Protein AF-A0A4Y7KME3-F1 (afdb_monomer_lite)

InterPro domains:
  IPR001128 Cytochrome P450 [PF00067] (1-204)
  IPR036396 Cytochrome P450 superfamily [G3DSA:1.10.630.10] (1-210)
  IPR036396 Cytochrome P450 superfamily [SSF48264] (1-197)

pLDDT: mean 81.69, std 18.5, range [26.95, 97.25]

Radius of gyration: 20.89 Å; chains: 1; bounding box: 58×66×50 Å

Sequence (221 aa):
MAKEILQKHDQSFSSRTILEAITVFDHHKVSMVWLPVSPQWRNLRQFTNSHISTSQRLDSIKSQKLDDLFTYICQSASSSSVVDIGHVAFTTVLNLLSNSFFSIDLADYYSYSTFEIALKEVVLQAAKPNLSDYIPIISFMDVQGIKRNMRNYARIMDGTFGKIIEQKLELAREGKSTNSADLLDIILDACHENVIELHRRDINSLLKKDQPNGVDIHFQK

Foldseek 3Di:
DCCCDCPVVVLVNQADQDDLLCPQVPNLCQPLVNDGPDPQNVLVVVLCVVALDPPVVLVVLLVVLVVVLVVVVVVCVVVVHDADPVLSVLQSVQQSVCCLAQVDRQQDRVDGDLLNVLVVLSVVLVPDDFVCSVVVVCSVVSVVCSNVSSNVSVVVNLQVQLVSLVVVVVCVVVVVPDPDQRNNNVVVVCVVVVVRPPPVCNNCSSNDPPPPPDDDDDDDD

Secondary structure (DSSP, 8-state):
-HHIIIIISTTTT-PPP--GGGGGGGGGGT-TTTS-SSHHHHHHHHHHHHHS--HHHHHHHHHHHHHHHHHHHHHHHHTT----HHHHHHHHHHHHHHHHHHSS----SSS--HHHHHHHHHHHHHHS--HHHH-GGGGGG-TTSHHHHHHHHHHHHHHHHHHHHHHHHHHHHTT---S---HHHHHHHHHHTTSS---HHHHHHHH--------------

Structure (mmCIF, N/CA/C/O backbone):
data_AF-A0A4Y7KME3-F1
#
_entry.id   AF-A0A4Y7KME3-F1
#
loop_
_atom_site.group_PDB
_atom_site.id
_atom_site.type_symbol
_atom_site.label_atom_id
_atom_site.label_alt_id
_atom_site.label_comp_id
_atom_site.label_asym_id
_atom_site.label_entity_id
_atom_site.label_seq_id
_atom_site.pdbx_PDB_ins_code
_atom_site.Cartn_x
_atom_site.Cartn_y
_atom_site.Cartn_z
_atom_site.occupancy
_atom_site.B_iso_or_equiv
_atom_site.auth_seq_id
_atom_site.auth_comp_id
_atom_site.auth_asym_id
_atom_site.auth_atom_id
_atom_site.pdbx_PDB_model_num
ATOM 1 N N . MET A 1 1 ? -23.453 2.076 -22.019 1.00 89.25 1 MET A N 1
ATOM 2 C CA . MET A 1 1 ? -22.906 0.796 -21.514 1.00 89.25 1 MET A CA 1
ATOM 3 C C . MET A 1 1 ? -22.431 0.893 -20.064 1.00 89.25 1 MET A C 1
ATOM 5 O O . MET A 1 1 ? -22.964 0.160 -19.248 1.00 89.25 1 MET A O 1
ATOM 9 N N . ALA A 1 2 ? -21.543 1.828 -19.694 1.00 94.81 2 ALA A N 1
ATOM 10 C CA . ALA A 1 2 ? -21.074 1.963 -18.302 1.00 94.81 2 ALA A CA 1
ATOM 11 C C . ALA A 1 2 ? -22.203 2.124 -17.258 1.00 94.81 2 ALA A C 1
ATOM 13 O O . ALA A 1 2 ? -22.187 1.445 -16.240 1.00 94.81 2 ALA A O 1
ATOM 14 N N . LYS A 1 3 ? -23.223 2.953 -17.536 1.00 94.31 3 LYS A N 1
ATOM 15 C CA . LYS A 1 3 ? -24.399 3.117 -16.659 1.00 94.31 3 LYS A CA 1
ATOM 16 C C . LYS A 1 3 ? -25.177 1.813 -16.433 1.00 94.31 3 LYS A C 1
ATOM 18 O O . LYS A 1 3 ? -25.638 1.555 -15.328 1.00 94.31 3 LYS A O 1
ATOM 23 N N . GLU A 1 4 ? -25.318 0.993 -17.472 1.00 95.69 4 GLU A N 1
ATOM 24 C CA . GLU A 1 4 ? -26.022 -0.289 -17.359 1.00 95.69 4 GLU A CA 1
ATOM 25 C C . GLU A 1 4 ? -25.258 -1.241 -16.429 1.00 95.69 4 GLU A C 1
ATOM 27 O O . GLU A 1 4 ? -25.849 -1.821 -15.527 1.00 95.69 4 GLU A O 1
ATOM 32 N N . ILE A 1 5 ? -23.936 -1.331 -16.590 1.00 92.94 5 ILE A N 1
ATOM 33 C CA . ILE A 1 5 ? -23.084 -2.254 -15.827 1.00 92.94 5 ILE A CA 1
ATOM 34 C C . ILE A 1 5 ? -22.876 -1.784 -14.381 1.00 92.94 5 ILE A C 1
ATOM 36 O O . ILE A 1 5 ? -23.009 -2.580 -13.464 1.00 92.94 5 ILE A O 1
ATOM 40 N N . LEU A 1 6 ? -22.553 -0.505 -14.168 1.00 92.50 6 LEU A N 1
ATOM 41 C CA . LEU A 1 6 ? -22.097 0.009 -12.868 1.00 92.50 6 LEU A CA 1
ATOM 42 C C . LEU A 1 6 ? -23.202 0.626 -12.000 1.00 92.50 6 LEU A C 1
ATOM 44 O O . LEU A 1 6 ? -22.917 1.004 -10.870 1.00 92.50 6 LEU A O 1
ATOM 48 N N . GLN A 1 7 ? -24.426 0.788 -12.517 1.00 91.75 7 GLN A N 1
ATOM 49 C CA . GLN A 1 7 ? -25.553 1.322 -11.731 1.00 91.75 7 GLN A CA 1
ATOM 50 C C . GLN A 1 7 ? -26.783 0.419 -11.760 1.00 91.75 7 GLN A C 1
ATOM 52 O O . GLN A 1 7 ? -27.397 0.206 -10.725 1.00 91.75 7 GLN A O 1
ATOM 57 N N . LYS A 1 8 ? -27.183 -0.085 -12.933 1.00 93.75 8 LYS A N 1
ATOM 58 C CA . LYS A 1 8 ? -28.410 -0.896 -13.044 1.00 93.75 8 LYS A CA 1
ATOM 59 C C . LYS A 1 8 ? -28.190 -2.373 -12.722 1.00 93.75 8 LYS A C 1
ATOM 61 O O . LYS A 1 8 ? -29.088 -3.012 -12.186 1.00 93.75 8 LYS A O 1
ATOM 66 N N . HIS A 1 9 ? -27.017 -2.901 -13.060 1.00 91.44 9 HIS A N 1
ATOM 67 C CA . HIS A 1 9 ? -26.616 -4.288 -12.813 1.00 91.44 9 HIS A CA 1
ATOM 68 C C . HIS A 1 9 ? -25.355 -4.374 -11.941 1.00 91.44 9 HIS A C 1
ATOM 70 O O . HIS A 1 9 ? -24.612 -5.353 -12.003 1.00 91.44 9 HIS A O 1
ATOM 76 N N . ASP A 1 10 ? -25.113 -3.345 -11.132 1.00 89.62 10 ASP A N 1
ATOM 77 C CA . ASP A 1 10 ? -23.896 -3.162 -10.341 1.00 89.62 10 ASP A CA 1
ATOM 78 C C . ASP A 1 10 ? -23.573 -4.372 -9.459 1.00 89.62 10 ASP A C 1
ATOM 80 O O . ASP A 1 10 ? -22.433 -4.830 -9.433 1.00 89.62 10 ASP A O 1
ATOM 84 N N . GLN A 1 11 ? -24.578 -4.964 -8.814 1.00 87.44 11 GLN A N 1
ATOM 85 C CA . GLN A 1 11 ? -24.402 -6.132 -7.960 1.00 87.44 11 GLN A CA 1
ATOM 86 C C . GLN A 1 11 ? -23.835 -7.333 -8.732 1.00 87.44 11 GLN A C 1
ATOM 88 O O . GLN A 1 11 ? -22.915 -7.987 -8.239 1.00 87.44 11 GLN A O 1
ATOM 93 N N . SER A 1 12 ? -24.321 -7.592 -9.950 1.00 88.69 12 SER A N 1
ATOM 94 C CA . SER A 1 12 ? -23.864 -8.702 -10.799 1.00 88.69 12 SER A CA 1
ATOM 95 C C . SER A 1 12 ? -22.443 -8.507 -11.334 1.00 88.69 12 SER A C 1
ATOM 97 O O . SER A 1 12 ? -21.753 -9.492 -11.578 1.00 88.69 12 SER A O 1
ATOM 99 N N . PHE A 1 13 ? -21.994 -7.259 -11.490 1.00 87.50 13 PHE A N 1
ATOM 100 C CA . PHE A 1 13 ? -20.665 -6.912 -12.018 1.00 87.50 13 PHE A CA 1
ATOM 101 C C . PHE A 1 13 ? -19.715 -6.351 -10.951 1.00 87.50 13 PHE A C 1
ATOM 103 O O . PHE A 1 13 ? -18.677 -5.776 -11.273 1.00 87.50 13 PHE A O 1
ATOM 110 N N . SER A 1 14 ? -20.060 -6.513 -9.674 1.00 86.06 14 SER A N 1
ATOM 111 C CA . SER A 1 14 ? -19.286 -5.970 -8.555 1.00 86.06 14 SER 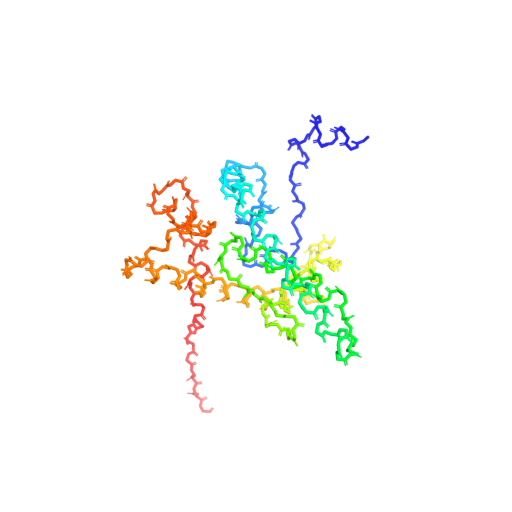A CA 1
ATOM 112 C C . SER A 1 14 ? -18.049 -6.801 -8.198 1.00 86.06 14 SER A C 1
ATOM 114 O O . SER A 1 14 ? -17.144 -6.303 -7.525 1.00 86.06 14 SER A O 1
ATOM 116 N N . SER A 1 15 ? -17.992 -8.062 -8.638 1.00 83.94 15 SER A N 1
ATOM 117 C CA . SER A 1 15 ? -16.849 -8.950 -8.423 1.00 83.94 15 SER A CA 1
ATOM 118 C C . SER A 1 15 ? -15.651 -8.545 -9.278 1.00 83.94 15 SER A C 1
ATOM 120 O O . SER A 1 15 ? -15.803 -8.166 -10.439 1.00 83.94 15 SER A O 1
ATOM 122 N N . ARG A 1 16 ? -14.446 -8.702 -8.729 1.00 85.00 16 ARG A N 1
ATOM 123 C CA . ARG A 1 16 ? -13.193 -8.438 -9.441 1.00 85.00 16 ARG A CA 1
ATOM 124 C C . ARG A 1 16 ? -12.568 -9.727 -9.951 1.00 85.00 16 ARG A C 1
ATOM 126 O O . ARG A 1 16 ? -12.606 -10.746 -9.267 1.00 85.00 16 ARG A O 1
ATOM 133 N N . THR A 1 17 ? -11.933 -9.652 -11.116 1.00 88.25 17 THR A N 1
ATOM 134 C CA . THR A 1 17 ? -11.044 -10.714 -11.591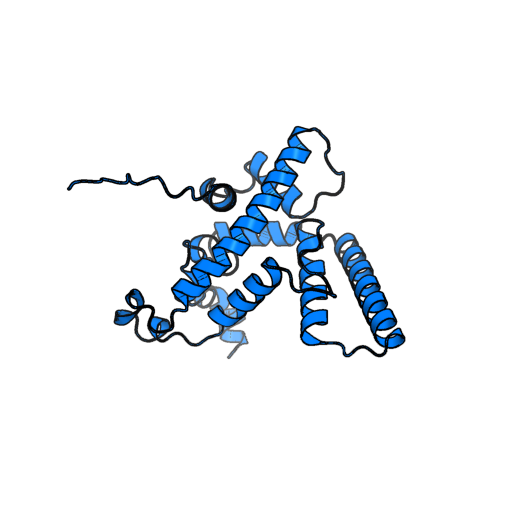 1.00 88.25 17 THR A CA 1
ATOM 135 C C . THR A 1 17 ? -9.811 -10.769 -10.699 1.00 88.25 17 THR A C 1
ATOM 137 O O . THR A 1 17 ? -9.148 -9.753 -10.491 1.00 88.25 17 THR A O 1
ATOM 140 N N . ILE A 1 18 ? -9.519 -11.953 -10.165 1.00 88.62 18 ILE A N 1
ATOM 141 C CA . ILE A 1 18 ? -8.391 -12.167 -9.264 1.00 88.62 18 ILE A CA 1
ATOM 142 C C . ILE A 1 18 ? -7.176 -12.551 -10.102 1.00 88.62 18 ILE A C 1
ATOM 144 O O . ILE A 1 18 ? -7.178 -13.603 -10.732 1.00 88.62 18 ILE A O 1
ATOM 148 N N . LEU A 1 19 ? -6.163 -11.686 -10.118 1.00 90.50 19 LEU A N 1
ATOM 149 C CA . LEU A 1 19 ? -4.906 -11.942 -10.822 1.00 90.50 19 LEU A CA 1
ATOM 150 C C . LEU A 1 19 ? -4.032 -12.912 -10.022 1.00 90.50 19 LEU A C 1
ATOM 152 O O . LEU A 1 19 ? -3.979 -12.854 -8.793 1.00 90.50 19 LEU A O 1
ATOM 156 N N . GLU A 1 20 ? -3.252 -13.746 -10.694 1.00 90.88 20 GLU A N 1
ATOM 157 C CA . GLU A 1 20 ? -2.366 -14.711 -10.042 1.00 90.88 20 GLU A CA 1
ATOM 158 C C . GLU A 1 20 ? -1.347 -14.012 -9.131 1.00 90.88 20 GLU A C 1
ATOM 160 O O . GLU A 1 20 ? -1.019 -14.509 -8.051 1.00 90.88 20 GLU A O 1
ATOM 165 N N . ALA A 1 21 ? -0.910 -12.806 -9.512 1.00 89.88 21 ALA A N 1
ATOM 166 C CA . ALA A 1 21 ? -0.014 -11.976 -8.714 1.00 89.88 21 ALA A CA 1
ATOM 167 C C . ALA A 1 21 ? -0.585 -11.681 -7.314 1.00 89.88 21 ALA A C 1
ATOM 169 O O . ALA A 1 21 ? 0.132 -11.778 -6.323 1.00 89.88 21 ALA A O 1
ATOM 170 N N . ILE A 1 22 ? -1.884 -11.395 -7.197 1.00 87.56 22 ILE A N 1
ATOM 171 C CA . ILE A 1 22 ? -2.519 -11.005 -5.925 1.00 87.56 22 ILE A CA 1
ATOM 172 C C . ILE A 1 22 ? -2.951 -12.203 -5.063 1.00 87.56 22 ILE A C 1
ATOM 174 O O . ILE A 1 22 ? -3.498 -12.027 -3.973 1.00 87.56 22 ILE A O 1
ATOM 178 N N . THR A 1 23 ? -2.722 -13.435 -5.531 1.00 89.88 23 THR A N 1
ATOM 179 C CA . THR A 1 23 ? -3.008 -14.653 -4.751 1.00 89.88 23 THR A CA 1
ATOM 180 C C . THR A 1 23 ? -1.946 -14.942 -3.692 1.00 89.88 23 THR A C 1
ATOM 182 O O . THR A 1 23 ? -2.161 -15.769 -2.806 1.00 89.88 23 THR A O 1
ATOM 185 N N . VAL A 1 24 ? -0.797 -14.263 -3.769 1.00 88.94 24 VAL A N 1
ATOM 186 C CA . VAL A 1 24 ? 0.291 -14.355 -2.793 1.00 88.94 24 VAL A CA 1
ATOM 187 C C . VAL A 1 24 ? -0.241 -14.108 -1.379 1.00 88.94 24 VAL A C 1
ATOM 189 O O . VAL A 1 24 ? -0.995 -13.167 -1.152 1.00 88.94 24 VAL A O 1
ATOM 192 N N . PHE A 1 25 ? 0.140 -14.988 -0.448 1.00 85.88 25 PHE A N 1
ATOM 193 C CA . PHE A 1 25 ? -0.307 -14.977 0.953 1.00 85.88 25 PHE A CA 1
ATOM 194 C C . PHE A 1 25 ? -1.828 -14.925 1.133 1.00 85.88 25 PHE A C 1
ATOM 196 O O . PHE A 1 25 ? -2.316 -14.397 2.125 1.00 85.88 25 PHE A O 1
ATOM 203 N N . ASP A 1 26 ? -2.584 -15.460 0.168 1.00 86.56 26 ASP A N 1
ATOM 204 C CA . ASP A 1 26 ? -4.045 -15.403 0.172 1.00 86.56 26 ASP A CA 1
ATOM 205 C C . ASP A 1 26 ? -4.601 -13.966 0.257 1.00 86.56 26 ASP A C 1
ATOM 207 O O . ASP A 1 26 ? -5.740 -13.763 0.673 1.00 86.56 26 ASP A O 1
ATOM 211 N N . HIS A 1 27 ? -3.842 -12.958 -0.199 1.00 83.00 27 HIS A N 1
ATOM 212 C CA . HIS A 1 27 ? -4.203 -11.543 -0.047 1.00 83.00 27 HIS A CA 1
ATOM 213 C C . HIS A 1 27 ? -5.590 -11.211 -0.626 1.00 83.00 27 HIS A C 1
ATOM 215 O O . HIS A 1 27 ? -6.364 -10.468 -0.023 1.00 83.00 27 HIS A O 1
ATOM 221 N N . HIS A 1 28 ? -5.962 -11.825 -1.752 1.00 85.31 28 HIS A N 1
ATOM 222 C CA . HIS A 1 28 ? -7.300 -11.706 -2.346 1.00 85.31 28 HIS A CA 1
ATOM 223 C C . HIS A 1 28 ? -8.469 -12.107 -1.422 1.00 85.31 28 HIS A C 1
ATOM 225 O O . HIS A 1 28 ? -9.587 -11.640 -1.631 1.00 85.31 28 HIS A O 1
ATOM 231 N N . LYS A 1 29 ? -8.236 -12.951 -0.409 1.00 84.94 29 LYS A N 1
ATOM 232 C CA . LYS A 1 29 ? -9.265 -13.427 0.534 1.00 84.94 29 LYS A CA 1
ATOM 233 C C . LYS A 1 29 ? -9.497 -12.487 1.713 1.00 84.94 29 LYS A C 1
ATOM 235 O O . LYS A 1 29 ? -10.456 -12.691 2.447 1.00 84.94 29 LYS A O 1
ATOM 240 N N . VAL A 1 30 ? -8.625 -11.501 1.916 1.00 79.56 30 VAL A N 1
ATOM 241 C CA . VAL A 1 30 ? -8.651 -10.612 3.095 1.00 79.56 30 VAL A CA 1
ATOM 242 C C . VAL A 1 30 ? -8.631 -9.131 2.719 1.00 79.56 30 VAL A C 1
ATOM 244 O O . VAL A 1 30 ? -9.107 -8.282 3.466 1.00 79.56 30 VAL A O 1
ATOM 247 N N . SER A 1 31 ? -8.119 -8.798 1.534 1.00 81.88 31 SER A N 1
ATOM 248 C CA . SER A 1 31 ? -7.982 -7.423 1.066 1.00 81.88 31 SER A CA 1
ATOM 249 C C . SER A 1 31 ? -9.328 -6.803 0.707 1.00 81.88 31 SER A C 1
ATOM 251 O O . SER A 1 31 ? -10.022 -7.288 -0.186 1.00 81.88 31 SER A O 1
ATOM 253 N N . MET A 1 32 ? -9.658 -5.655 1.308 1.00 81.56 32 MET A N 1
ATOM 254 C CA . MET A 1 32 ? -10.849 -4.865 0.952 1.00 81.56 32 MET A CA 1
ATOM 255 C C . MET A 1 32 ? -10.892 -4.496 -0.543 1.00 81.56 32 MET A C 1
ATOM 257 O O . MET A 1 32 ? -11.969 -4.292 -1.108 1.00 81.56 32 MET A O 1
ATOM 261 N N . VAL A 1 33 ? -9.728 -4.426 -1.200 1.00 83.38 33 VAL A N 1
ATOM 262 C CA . VAL A 1 33 ? -9.635 -4.149 -2.637 1.00 83.38 33 VAL A CA 1
ATOM 263 C C . VAL A 1 33 ? -10.149 -5.324 -3.464 1.00 83.38 33 VAL A C 1
ATOM 265 O O . VAL A 1 33 ? -10.767 -5.078 -4.491 1.00 83.38 33 VAL A O 1
ATOM 268 N N . TRP A 1 34 ? -9.932 -6.569 -3.035 1.00 83.50 34 TRP A N 1
ATOM 269 C CA . TRP A 1 34 ? -10.146 -7.775 -3.850 1.00 83.50 34 TRP A CA 1
ATOM 270 C C . TRP A 1 34 ? -11.274 -8.684 -3.368 1.00 83.50 34 TRP A C 1
ATOM 272 O O . TRP A 1 34 ? -11.757 -9.508 -4.145 1.00 83.50 34 TRP A O 1
ATOM 282 N N . LEU A 1 35 ? -11.718 -8.512 -2.123 1.00 84.19 35 LEU A N 1
ATOM 283 C CA . LEU A 1 35 ? -12.868 -9.213 -1.574 1.00 84.19 35 LEU A CA 1
ATOM 284 C C . LEU A 1 35 ? -14.108 -9.006 -2.466 1.00 84.19 35 LEU A C 1
ATOM 286 O O . LEU A 1 35 ? -14.380 -7.876 -2.891 1.00 84.19 35 LEU A O 1
ATOM 290 N N . PRO A 1 36 ? -14.895 -10.066 -2.733 1.00 86.38 36 PRO A N 1
ATOM 291 C CA . PRO A 1 36 ? -16.189 -9.910 -3.381 1.00 86.38 36 PRO A CA 1
ATOM 292 C C . PRO A 1 36 ? -17.134 -9.117 -2.473 1.00 86.38 36 PRO A C 1
ATOM 294 O O . PRO A 1 36 ? -16.948 -9.067 -1.254 1.00 86.38 36 PRO A O 1
ATOM 297 N N . VAL A 1 37 ? -18.190 -8.538 -3.051 1.00 86.69 37 VAL A N 1
ATOM 298 C CA . VAL A 1 37 ? -19.221 -7.855 -2.263 1.00 86.69 37 VAL A CA 1
ATOM 299 C C . VAL A 1 37 ? -19.893 -8.859 -1.328 1.00 86.69 37 VAL A C 1
ATOM 301 O O . VAL A 1 37 ? -20.727 -9.668 -1.726 1.00 86.69 37 VAL A O 1
ATOM 304 N N . SER A 1 38 ? -19.507 -8.784 -0.062 1.00 85.62 38 SER A N 1
ATOM 305 C CA . SER A 1 38 ? -19.926 -9.653 1.031 1.00 85.62 38 SER A CA 1
ATOM 306 C C . SER A 1 38 ? -20.229 -8.804 2.272 1.00 85.62 38 SER A C 1
ATOM 308 O O . SER A 1 38 ? -19.871 -7.621 2.304 1.00 85.62 38 SER A O 1
ATOM 310 N N . PRO A 1 39 ? -20.872 -9.363 3.314 1.00 85.69 39 PRO A N 1
ATOM 311 C CA . PRO A 1 39 ? -21.031 -8.663 4.588 1.00 85.69 39 PRO A CA 1
ATOM 312 C C . PRO A 1 39 ? -19.695 -8.159 5.153 1.00 85.69 39 PRO A C 1
ATOM 314 O O . PRO A 1 39 ? -19.602 -7.000 5.541 1.00 85.69 39 PRO A O 1
ATOM 317 N N . GLN A 1 40 ? -18.636 -8.975 5.085 1.00 82.31 40 GLN A N 1
ATOM 318 C CA . GLN A 1 40 ? -17.286 -8.588 5.509 1.00 82.31 40 GLN A CA 1
ATOM 319 C C . GLN A 1 40 ? -16.768 -7.374 4.729 1.00 82.31 40 GLN A C 1
ATOM 321 O O . GLN A 1 40 ? -16.317 -6.400 5.326 1.00 82.31 40 GLN A O 1
ATOM 326 N N . TRP A 1 41 ? -16.874 -7.391 3.397 1.00 85.06 41 TRP A N 1
ATOM 327 C CA . TRP A 1 41 ? -16.447 -6.263 2.567 1.00 85.06 41 TRP A CA 1
ATOM 328 C C . TRP A 1 41 ? -17.242 -4.985 2.866 1.00 85.06 41 TRP A C 1
ATOM 330 O O . TRP A 1 41 ? -16.664 -3.902 2.938 1.00 85.06 41 TRP A O 1
ATOM 340 N N . ARG A 1 42 ? -18.563 -5.100 3.067 1.00 86.06 42 ARG A N 1
ATOM 341 C CA . ARG A 1 42 ? -19.427 -3.959 3.413 1.00 86.06 42 ARG A CA 1
ATOM 342 C C . ARG A 1 42 ? -19.052 -3.368 4.767 1.00 86.06 42 ARG A C 1
ATOM 344 O O . ARG A 1 42 ? -18.939 -2.151 4.853 1.00 86.06 42 ARG A O 1
ATOM 351 N N . ASN A 1 43 ? -18.804 -4.211 5.769 1.00 83.31 43 ASN A N 1
ATOM 352 C CA . ASN A 1 43 ? -18.385 -3.779 7.101 1.00 83.31 43 ASN A CA 1
ATOM 353 C C . ASN A 1 43 ? -17.036 -3.054 7.048 1.00 83.31 43 ASN A C 1
ATOM 355 O O . ASN A 1 43 ? -16.934 -1.936 7.543 1.00 83.31 43 ASN A O 1
ATOM 359 N N . LEU A 1 44 ? -16.036 -3.637 6.373 1.00 79.81 44 LEU A N 1
ATOM 360 C CA . LEU A 1 44 ? -14.729 -2.999 6.177 1.00 79.81 44 LEU A CA 1
ATOM 361 C C . LEU A 1 44 ? -14.872 -1.645 5.476 1.00 79.81 44 LEU A C 1
ATOM 363 O O . LEU A 1 44 ? -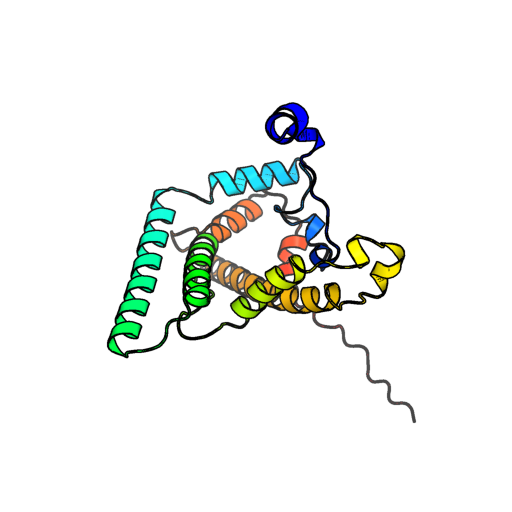14.349 -0.645 5.955 1.00 79.81 44 LEU A O 1
ATOM 367 N N . ARG A 1 45 ? -15.640 -1.581 4.381 1.00 83.38 45 ARG A N 1
ATOM 368 C CA . ARG A 1 45 ? -15.843 -0.338 3.628 1.00 83.38 45 ARG A CA 1
ATOM 369 C C . ARG A 1 45 ? -16.592 0.721 4.431 1.00 83.38 45 ARG A C 1
ATOM 371 O O . ARG A 1 45 ? -16.240 1.893 4.346 1.00 83.38 45 ARG A O 1
ATOM 378 N N . GLN A 1 46 ? -17.625 0.334 5.176 1.00 84.56 46 GLN A N 1
ATOM 379 C CA . GLN A 1 46 ? -18.380 1.248 6.029 1.00 84.56 46 GLN A CA 1
ATOM 380 C C . GLN A 1 46 ? -17.490 1.814 7.135 1.00 84.56 46 GLN A C 1
ATOM 382 O O . GLN A 1 46 ? -17.454 3.030 7.298 1.00 84.56 46 GLN A O 1
ATOM 387 N N . PHE A 1 47 ? -16.738 0.951 7.820 1.00 80.94 47 PHE A N 1
ATOM 388 C CA . PHE A 1 47 ? -15.804 1.342 8.871 1.00 80.94 47 PHE A CA 1
ATOM 389 C C . PHE A 1 47 ? -14.701 2.259 8.335 1.00 80.94 47 PHE A C 1
ATOM 391 O O . PHE A 1 47 ? -14.463 3.342 8.863 1.00 80.94 47 PHE A O 1
ATOM 398 N N . THR A 1 48 ? -14.046 1.880 7.233 1.00 78.06 48 THR A N 1
ATOM 399 C CA . THR A 1 48 ? -13.040 2.748 6.619 1.00 78.06 48 THR A CA 1
ATOM 400 C C . THR A 1 48 ? -13.662 4.084 6.223 1.00 78.06 48 THR A C 1
ATOM 402 O O . THR A 1 48 ? -13.102 5.112 6.563 1.00 78.06 48 THR A O 1
ATOM 405 N N . ASN A 1 49 ? -14.840 4.121 5.599 1.00 81.69 49 ASN A N 1
ATOM 406 C CA . ASN A 1 49 ? -15.476 5.386 5.215 1.00 81.69 49 ASN A CA 1
ATOM 407 C C . ASN A 1 49 ? -15.857 6.282 6.405 1.00 81.69 49 ASN A C 1
ATOM 409 O O . ASN A 1 49 ? -15.826 7.501 6.256 1.00 81.69 49 ASN A O 1
ATOM 413 N N . SER A 1 50 ? -16.222 5.716 7.559 1.00 80.56 50 SER A N 1
ATOM 414 C CA . SER A 1 50 ? -16.557 6.508 8.749 1.00 80.56 50 SER A CA 1
ATOM 415 C C . SER A 1 50 ? -15.330 7.064 9.471 1.00 80.56 50 SER A C 1
ATOM 417 O O . SER A 1 50 ? -15.461 8.053 10.189 1.00 80.56 50 SER A O 1
ATOM 419 N N . HIS A 1 51 ? -14.149 6.464 9.275 1.00 74.94 51 HIS A N 1
ATOM 420 C CA . HIS A 1 51 ? -12.941 6.790 10.045 1.00 74.94 51 HIS A CA 1
ATOM 421 C C . HIS A 1 51 ? -11.760 7.311 9.215 1.00 74.94 51 HIS A C 1
ATOM 423 O O . HIS A 1 51 ? -10.908 8.008 9.757 1.00 74.94 51 HIS A O 1
ATOM 429 N N . ILE A 1 52 ? -11.707 7.054 7.903 1.00 70.56 52 ILE A N 1
ATOM 430 C CA . ILE A 1 52 ? -10.632 7.527 7.009 1.00 70.56 52 ILE A CA 1
ATOM 431 C C . ILE A 1 52 ? -10.646 9.052 6.842 1.00 70.56 52 ILE A C 1
ATOM 433 O O . ILE A 1 52 ? -9.739 9.622 6.240 1.00 70.56 52 ILE A O 1
ATOM 437 N N . SER A 1 53 ? -11.681 9.740 7.332 1.00 57.34 53 SER A N 1
ATOM 438 C CA . SER A 1 53 ? -11.853 11.175 7.130 1.00 57.34 53 SER A CA 1
ATOM 439 C C . SER A 1 53 ? -12.766 11.806 8.179 1.00 57.34 53 SER A C 1
ATOM 441 O O . SER A 1 53 ? -13.976 11.898 7.989 1.00 57.34 53 SER A O 1
ATOM 443 N N . THR A 1 54 ? -12.189 12.396 9.221 1.00 63.84 54 THR A N 1
ATOM 444 C CA . THR A 1 54 ? -12.663 13.736 9.580 1.00 63.84 54 THR A CA 1
ATOM 445 C C . THR A 1 54 ? -11.954 14.699 8.631 1.00 63.84 54 THR A C 1
ATOM 447 O O . THR A 1 54 ? -10.723 14.729 8.581 1.00 63.84 54 THR A O 1
ATOM 450 N N . SER A 1 55 ? -12.718 15.431 7.814 1.00 67.12 55 SER A N 1
ATOM 451 C CA . SER A 1 55 ? -12.186 16.322 6.764 1.00 67.12 55 SER A CA 1
ATOM 452 C C . SER A 1 55 ? -11.058 17.221 7.279 1.00 67.12 55 SER A C 1
ATOM 454 O O . SER A 1 55 ? -10.013 17.333 6.649 1.00 67.12 55 SER A O 1
ATOM 456 N N . GLN A 1 56 ? -11.217 17.738 8.498 1.00 75.75 56 GLN A N 1
ATOM 457 C CA . GLN A 1 56 ? -10.251 18.610 9.157 1.00 75.75 56 GLN A CA 1
ATOM 458 C C . GLN A 1 56 ? -8.854 17.990 9.328 1.00 75.75 56 GLN A C 1
ATOM 460 O O . GLN A 1 56 ? -7.854 18.680 9.133 1.00 75.75 56 GLN A O 1
ATOM 465 N N . ARG A 1 57 ? -8.748 16.702 9.684 1.00 79.19 57 ARG A N 1
ATOM 466 C CA . ARG A 1 57 ? -7.437 16.061 9.871 1.00 79.19 57 ARG A CA 1
ATOM 467 C C . ARG A 1 57 ? -6.745 15.827 8.537 1.00 79.19 57 ARG A C 1
ATOM 469 O O . ARG A 1 57 ? -5.558 16.112 8.414 1.00 79.19 57 ARG A O 1
ATOM 476 N N . LEU A 1 58 ? -7.483 15.332 7.545 1.00 84.44 58 LEU A N 1
ATOM 477 C CA . LEU A 1 58 ? -6.929 15.138 6.208 1.00 84.44 58 LEU A CA 1
ATOM 478 C C . LEU A 1 58 ? -6.465 16.457 5.594 1.00 84.44 58 LEU A C 1
ATOM 480 O O . LEU A 1 58 ? -5.396 16.485 4.994 1.00 84.44 58 LEU A O 1
ATOM 484 N N . ASP A 1 59 ? -7.211 17.545 5.785 1.00 87.56 59 ASP A N 1
ATOM 485 C CA . ASP A 1 59 ? -6.810 18.869 5.305 1.00 87.56 59 ASP A CA 1
ATOM 486 C C . ASP A 1 59 ? -5.525 19.353 5.990 1.00 87.56 59 ASP A C 1
ATOM 488 O O . ASP A 1 59 ? -4.642 19.905 5.327 1.00 87.56 59 ASP A O 1
ATOM 492 N N . SER A 1 60 ? -5.369 19.079 7.289 1.00 88.88 60 SER A N 1
ATOM 493 C CA . SER A 1 60 ? -4.141 19.386 8.031 1.00 88.88 60 SER A CA 1
ATOM 494 C C . SER A 1 60 ? -2.942 18.588 7.514 1.00 88.88 60 SER A C 1
ATOM 496 O O . SER A 1 60 ? -1.905 19.178 7.219 1.00 88.88 60 SER A O 1
ATOM 498 N N . ILE A 1 61 ? -3.076 17.265 7.362 1.00 90.38 61 ILE A N 1
ATOM 499 C CA . ILE A 1 61 ? -1.996 16.407 6.843 1.00 90.38 61 ILE A CA 1
ATOM 500 C C . ILE A 1 61 ? -1.663 16.812 5.406 1.00 90.38 61 ILE A C 1
ATOM 502 O O . ILE A 1 61 ? -0.496 16.948 5.056 1.00 90.38 61 ILE A O 1
ATOM 506 N N . LYS A 1 62 ? -2.673 17.065 4.570 1.00 92.06 62 LYS A N 1
ATOM 507 C CA . LYS A 1 62 ? -2.477 17.527 3.195 1.00 92.06 62 LYS A CA 1
ATOM 508 C C . LYS A 1 62 ? -1.689 18.832 3.150 1.00 92.06 62 LYS A C 1
ATOM 510 O O . LYS A 1 62 ? -0.756 18.928 2.362 1.00 92.06 62 LYS A O 1
ATOM 515 N N . SER A 1 63 ? -2.052 19.808 3.979 1.00 94.38 63 SER A N 1
ATOM 516 C CA . SER A 1 63 ? -1.342 21.091 4.053 1.00 94.38 63 SER A CA 1
ATOM 517 C C . SER A 1 63 ? 0.117 20.874 4.448 1.00 94.38 63 SER A C 1
ATOM 519 O O . SER A 1 63 ? 1.010 21.306 3.729 1.00 94.38 63 SER A O 1
ATOM 521 N N . GLN A 1 64 ? 0.359 20.071 5.488 1.00 94.75 64 GLN A N 1
ATOM 522 C CA . GLN A 1 64 ? 1.710 19.715 5.919 1.00 94.75 64 GLN A CA 1
ATOM 523 C C . GLN A 1 64 ? 2.526 19.043 4.802 1.00 94.75 64 GLN A C 1
ATOM 525 O O . GLN A 1 64 ? 3.659 19.435 4.547 1.00 94.75 64 GLN A O 1
ATOM 530 N N . LYS A 1 65 ? 1.963 18.056 4.091 1.00 96.06 65 LYS A N 1
ATOM 531 C CA . LYS A 1 65 ? 2.691 17.358 3.016 1.00 96.06 65 LYS A CA 1
ATOM 532 C C . LYS A 1 65 ? 2.947 18.233 1.794 1.00 96.06 65 LYS A C 1
ATOM 534 O O . LYS A 1 65 ? 3.939 18.015 1.099 1.00 96.06 65 LYS A O 1
ATOM 539 N N . LEU A 1 66 ? 2.096 19.227 1.542 1.00 96.00 66 LEU A N 1
ATOM 540 C CA . LEU A 1 66 ? 2.351 20.246 0.524 1.00 96.00 66 LEU A CA 1
ATOM 541 C C . LEU A 1 66 ? 3.472 21.204 0.945 1.00 96.00 66 LEU A C 1
ATOM 543 O O . LEU A 1 66 ? 4.291 21.555 0.097 1.00 96.00 66 LEU A O 1
ATOM 547 N N . ASP A 1 67 ? 3.555 21.568 2.223 1.00 97.12 67 ASP A N 1
ATOM 548 C CA . ASP A 1 67 ? 4.654 22.384 2.751 1.00 97.12 67 ASP A CA 1
ATOM 549 C C . ASP A 1 67 ? 5.994 21.630 2.697 1.00 97.12 67 ASP A C 1
ATOM 551 O O . ASP A 1 67 ? 7.007 22.198 2.273 1.00 97.12 67 ASP A O 1
ATOM 555 N N . ASP A 1 68 ? 6.001 20.335 3.035 1.00 96.56 68 ASP A N 1
ATOM 556 C CA . ASP A 1 68 ? 7.178 19.460 2.915 1.00 96.56 68 ASP A CA 1
ATOM 557 C C . ASP A 1 68 ? 7.657 19.387 1.451 1.00 96.56 68 ASP A C 1
ATOM 559 O O . ASP A 1 68 ? 8.841 19.568 1.152 1.00 96.56 68 ASP A O 1
ATOM 563 N N . LEU A 1 69 ? 6.717 19.183 0.519 1.00 97.25 69 LEU A N 1
ATOM 564 C CA . LEU A 1 69 ? 6.977 19.178 -0.922 1.00 97.25 69 LEU A CA 1
ATOM 565 C C . LEU A 1 69 ? 7.546 20.520 -1.402 1.00 97.25 69 LEU A C 1
ATOM 567 O O . LEU A 1 69 ? 8.540 20.554 -2.130 1.00 97.25 69 LEU A O 1
ATOM 571 N N . PHE A 1 70 ? 6.926 21.632 -1.005 1.00 96.81 70 PHE A N 1
ATOM 572 C CA . PHE A 1 70 ? 7.370 22.968 -1.393 1.00 96.81 70 PHE A CA 1
ATOM 573 C C . PHE A 1 70 ? 8.781 23.253 -0.876 1.00 96.81 70 PHE A C 1
ATOM 575 O O . PHE A 1 70 ? 9.631 23.747 -1.619 1.00 96.81 70 PHE A O 1
ATOM 582 N N . THR A 1 71 ? 9.058 22.868 0.369 1.00 97.06 71 THR A N 1
ATOM 583 C CA . THR A 1 71 ? 10.381 22.991 0.987 1.00 97.06 71 THR A CA 1
ATOM 584 C C . THR A 1 71 ? 11.433 22.223 0.192 1.00 97.06 71 THR A C 1
ATOM 586 O O . THR A 1 71 ? 12.467 22.795 -0.164 1.00 97.06 71 THR A O 1
ATOM 589 N N . TYR A 1 72 ? 11.154 20.965 -0.160 1.00 96.56 72 TYR A N 1
ATOM 590 C CA . TYR A 1 72 ? 12.048 20.151 -0.985 1.00 96.56 72 TYR A CA 1
ATOM 591 C C . TYR A 1 72 ? 12.321 20.784 -2.360 1.00 96.56 72 TYR A C 1
ATOM 593 O O . TYR A 1 72 ? 13.473 20.854 -2.803 1.00 96.56 72 TYR A O 1
ATOM 601 N N . ILE A 1 73 ? 11.283 21.296 -3.031 1.00 96.19 73 ILE A N 1
ATOM 602 C CA . ILE A 1 73 ? 11.420 21.947 -4.343 1.00 96.19 73 ILE A CA 1
ATOM 603 C C . ILE A 1 73 ? 12.276 23.214 -4.233 1.00 96.19 73 ILE A C 1
ATOM 605 O O . ILE A 1 73 ? 13.191 23.397 -5.035 1.00 96.19 73 ILE A O 1
ATOM 609 N N . CYS A 1 74 ? 12.037 24.067 -3.235 1.00 96.69 74 CYS A N 1
ATOM 610 C CA . CYS 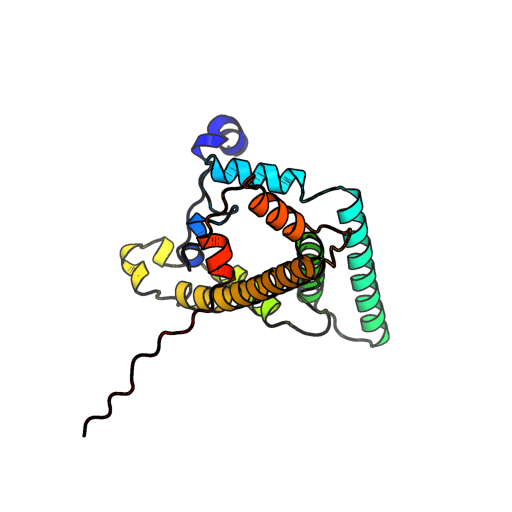A 1 74 ? 12.823 25.284 -3.010 1.00 96.69 74 CYS A CA 1
ATOM 611 C C . CYS A 1 74 ? 14.305 24.983 -2.739 1.00 96.69 74 CYS A C 1
ATOM 613 O O . CYS A 1 74 ? 15.186 25.674 -3.260 1.00 96.69 74 CYS A O 1
ATOM 615 N N . GLN A 1 75 ? 14.598 23.937 -1.965 1.00 96.12 75 GLN A N 1
ATOM 616 C CA . GLN A 1 75 ? 15.971 23.499 -1.692 1.00 96.12 75 GLN A CA 1
ATOM 617 C C . GLN A 1 75 ? 16.644 22.927 -2.947 1.00 96.12 75 GLN A C 1
ATOM 619 O O . GLN A 1 75 ? 17.802 23.245 -3.242 1.00 96.12 75 GLN A O 1
ATOM 624 N N . SER A 1 76 ? 15.903 22.156 -3.742 1.00 94.62 76 SER A N 1
ATOM 625 C CA . SER A 1 76 ? 16.385 21.624 -5.021 1.00 94.62 76 SER A CA 1
ATOM 626 C C . SER A 1 76 ? 16.672 22.745 -6.023 1.00 94.62 76 SER A C 1
ATOM 628 O O . SER A 1 76 ? 17.727 22.753 -6.655 1.00 94.62 76 SER A O 1
ATOM 630 N N . ALA A 1 77 ? 15.794 23.749 -6.105 1.00 94.81 77 ALA A N 1
ATOM 631 C CA . ALA A 1 77 ? 15.992 24.931 -6.940 1.00 94.81 77 ALA A CA 1
ATOM 632 C C . ALA A 1 77 ? 17.222 25.743 -6.501 1.00 94.81 77 ALA A C 1
ATOM 634 O O . ALA A 1 77 ? 18.044 26.120 -7.334 1.00 94.81 77 ALA A O 1
ATOM 635 N N . SER A 1 78 ? 17.394 25.949 -5.192 1.00 96.25 78 SER A N 1
ATOM 636 C CA . SER A 1 78 ? 18.536 26.692 -4.635 1.00 96.25 78 SER A CA 1
ATOM 637 C C . SER A 1 78 ? 19.877 26.002 -4.899 1.00 96.25 78 SER A C 1
ATOM 639 O O . SER A 1 78 ? 20.890 26.666 -5.096 1.00 96.25 78 SER A O 1
ATOM 641 N N . SER A 1 79 ? 19.884 24.669 -4.933 1.00 95.44 79 SER A N 1
ATOM 642 C CA . SER A 1 79 ? 21.071 23.860 -5.236 1.00 95.44 79 SER A CA 1
ATOM 643 C C . SER A 1 79 ? 21.252 23.559 -6.729 1.00 95.44 79 SER A C 1
ATOM 645 O O . SER A 1 79 ? 22.220 22.899 -7.094 1.00 95.44 79 SER A O 1
ATOM 647 N N . SER A 1 80 ? 20.353 24.042 -7.600 1.00 93.69 80 SER A N 1
ATOM 648 C CA . SER A 1 80 ? 20.314 23.698 -9.033 1.00 93.69 80 SER A CA 1
ATOM 649 C C . SER A 1 80 ? 20.293 22.182 -9.299 1.00 93.69 80 SER A C 1
ATOM 651 O O . SER A 1 80 ? 20.857 21.702 -10.283 1.00 93.69 80 SER A O 1
ATOM 653 N N . SER A 1 81 ? 19.641 21.424 -8.414 1.00 94.31 81 SER A N 1
ATOM 654 C CA . SER A 1 81 ? 19.529 19.967 -8.507 1.00 94.31 81 SER A CA 1
ATOM 655 C C . SER A 1 81 ? 18.398 19.551 -9.450 1.00 94.31 81 SER A C 1
ATOM 657 O O . SER A 1 81 ? 17.333 20.170 -9.483 1.00 94.31 81 SER A O 1
ATOM 659 N N . VAL A 1 82 ? 18.611 18.469 -10.204 1.00 93.69 82 VAL A N 1
ATOM 660 C CA . VAL A 1 82 ? 17.564 17.858 -11.037 1.00 93.69 82 VAL A CA 1
ATOM 661 C C . VAL A 1 82 ? 16.546 17.163 -10.136 1.00 93.69 82 VAL A C 1
ATOM 663 O O . VAL A 1 82 ? 16.919 16.379 -9.267 1.00 93.69 82 VAL A O 1
ATOM 666 N N . VAL A 1 83 ? 15.261 17.427 -10.376 1.00 94.62 83 VAL A N 1
ATOM 667 C CA . VAL A 1 83 ? 14.153 16.846 -9.611 1.00 94.62 83 VAL A CA 1
ATOM 668 C C . VAL A 1 83 ? 13.466 15.754 -10.425 1.00 94.62 83 VAL A C 1
ATOM 670 O O . VAL A 1 83 ? 12.959 16.009 -11.519 1.00 94.62 83 VAL A O 1
ATOM 673 N N . ASP A 1 84 ? 13.396 14.544 -9.869 1.00 94.06 84 ASP A N 1
ATOM 674 C CA . ASP A 1 84 ? 12.531 13.481 -10.385 1.00 94.06 84 ASP A CA 1
ATOM 675 C C . ASP A 1 84 ? 11.093 13.722 -9.906 1.00 94.06 84 ASP A C 1
ATOM 677 O O . ASP A 1 84 ? 10.724 13.407 -8.774 1.00 94.06 84 ASP A O 1
ATOM 681 N N . ILE A 1 85 ? 10.267 14.294 -10.784 1.00 94.94 85 ILE A N 1
ATOM 682 C CA . ILE A 1 85 ? 8.862 14.611 -10.488 1.00 94.94 85 ILE A CA 1
ATOM 683 C C . ILE A 1 85 ? 8.064 13.343 -10.151 1.00 94.94 85 ILE A C 1
ATOM 685 O O . ILE A 1 85 ? 7.158 13.394 -9.320 1.00 94.94 85 ILE A O 1
ATOM 689 N N . GLY A 1 86 ? 8.389 12.207 -10.778 1.00 92.75 86 GLY A N 1
ATOM 690 C CA . GLY A 1 86 ? 7.699 10.941 -10.541 1.00 92.75 86 GLY A CA 1
ATOM 691 C C . GLY A 1 86 ? 7.963 10.414 -9.135 1.00 92.75 86 GLY A C 1
ATOM 692 O O . GLY A 1 86 ? 7.018 10.042 -8.441 1.00 92.75 86 GLY A O 1
ATOM 693 N N . HIS A 1 87 ? 9.227 10.441 -8.708 1.00 93.06 87 HIS A N 1
ATOM 694 C CA . HIS A 1 87 ? 9.626 10.115 -7.337 1.00 93.06 87 HIS A CA 1
ATOM 695 C C . HIS A 1 87 ? 8.952 11.042 -6.328 1.00 93.06 87 HIS A C 1
ATOM 697 O O . HIS A 1 87 ? 8.241 10.585 -5.445 1.00 93.06 87 HIS A O 1
ATOM 703 N N . VAL A 1 88 ? 9.089 12.355 -6.513 1.00 95.44 88 VAL A N 1
ATOM 704 C CA . VAL A 1 88 ? 8.554 13.349 -5.578 1.00 95.44 88 VAL A CA 1
ATOM 705 C C . VAL A 1 88 ? 7.040 13.224 -5.425 1.00 95.44 88 VAL A C 1
ATOM 707 O O . VAL A 1 88 ? 6.543 13.182 -4.303 1.00 95.44 88 VAL A O 1
ATOM 710 N N . ALA A 1 89 ? 6.297 13.098 -6.529 1.00 95.06 89 ALA A N 1
ATOM 711 C CA . ALA A 1 89 ? 4.849 12.916 -6.473 1.00 95.06 89 ALA A CA 1
ATOM 712 C C . ALA A 1 89 ? 4.460 11.610 -5.762 1.00 95.06 89 ALA A C 1
ATOM 714 O O . ALA A 1 89 ? 3.510 11.598 -4.975 1.00 95.06 89 ALA A O 1
ATOM 715 N N . PHE A 1 90 ? 5.195 10.521 -6.013 1.00 94.19 90 PHE A N 1
ATOM 716 C CA . PHE A 1 90 ? 4.983 9.248 -5.330 1.00 94.19 90 PHE A CA 1
ATOM 717 C C . PHE A 1 90 ? 5.228 9.376 -3.822 1.00 94.19 90 PHE A C 1
ATOM 719 O O . PHE A 1 90 ? 4.352 9.008 -3.041 1.00 94.19 90 PHE A O 1
ATOM 726 N N . THR A 1 91 ? 6.353 9.966 -3.415 1.00 95.62 91 THR A N 1
ATOM 727 C CA . THR A 1 91 ? 6.720 10.206 -2.013 1.00 95.62 91 THR A CA 1
ATOM 728 C C . THR A 1 91 ? 5.687 11.069 -1.298 1.00 95.62 91 THR A C 1
ATOM 730 O O . THR A 1 91 ? 5.239 10.704 -0.212 1.00 95.62 91 THR A O 1
ATOM 733 N N . THR A 1 92 ? 5.223 12.165 -1.910 1.00 96.25 92 THR A N 1
ATOM 734 C CA . THR A 1 92 ? 4.189 13.025 -1.310 1.00 96.25 92 THR A CA 1
ATOM 735 C C . THR A 1 92 ? 2.885 12.263 -1.079 1.00 96.25 92 THR A C 1
ATOM 737 O O . THR A 1 92 ? 2.304 12.350 0.003 1.00 96.25 92 THR A O 1
ATOM 740 N N . VAL A 1 93 ? 2.414 11.501 -2.073 1.00 94.75 93 VAL A N 1
ATOM 741 C CA . VAL A 1 93 ? 1.168 10.723 -1.952 1.00 94.75 93 VAL A CA 1
ATOM 742 C C . VAL A 1 93 ? 1.323 9.598 -0.935 1.00 94.75 93 VAL A C 1
ATOM 744 O O . VAL A 1 93 ? 0.421 9.379 -0.126 1.00 94.75 93 VAL A O 1
ATOM 747 N N . LEU A 1 94 ? 2.459 8.900 -0.944 1.00 94.44 94 LEU A N 1
ATOM 748 C CA . LEU A 1 94 ? 2.727 7.834 0.009 1.00 94.44 94 LEU A CA 1
ATOM 749 C C . LEU A 1 94 ? 2.767 8.377 1.437 1.00 94.44 94 LEU A C 1
ATOM 751 O O . LEU A 1 94 ? 2.093 7.815 2.292 1.00 94.44 94 LEU A O 1
ATOM 755 N N . ASN A 1 95 ? 3.457 9.491 1.680 1.00 95.19 95 ASN A N 1
ATOM 756 C CA . ASN A 1 95 ? 3.521 10.108 3.004 1.00 95.19 95 ASN A CA 1
ATOM 757 C C . ASN A 1 95 ? 2.171 10.684 3.447 1.00 95.19 95 ASN A C 1
ATOM 759 O O . ASN A 1 95 ? 1.813 10.579 4.616 1.00 95.19 95 ASN A O 1
ATOM 763 N N . LEU A 1 96 ? 1.359 11.218 2.530 1.00 93.94 96 LEU A N 1
ATOM 764 C CA . LEU A 1 96 ? -0.022 11.608 2.837 1.00 93.94 96 LEU A CA 1
ATOM 765 C C . LEU A 1 96 ? -0.843 10.408 3.332 1.00 93.94 96 LEU A C 1
ATOM 767 O O . LEU A 1 96 ? -1.531 10.503 4.350 1.00 93.94 96 LEU A O 1
ATOM 771 N N . LEU A 1 97 ? -0.763 9.274 2.631 1.00 91.50 97 LEU A N 1
ATOM 772 C CA . LEU A 1 97 ? -1.480 8.056 3.003 1.00 91.50 97 LEU A CA 1
ATOM 773 C C . LEU A 1 97 ? -0.924 7.451 4.295 1.00 91.50 97 LEU A C 1
ATOM 775 O O . LEU A 1 97 ? -1.688 7.182 5.217 1.00 91.50 97 LEU A O 1
ATOM 779 N N . SER A 1 98 ? 0.390 7.271 4.410 1.00 92.25 98 SER A N 1
ATOM 780 C CA . SER A 1 98 ? 1.001 6.662 5.590 1.00 92.25 98 SER A CA 1
ATOM 781 C C . SER A 1 98 ? 0.789 7.505 6.841 1.00 92.25 98 SER A C 1
ATOM 783 O O . SER A 1 98 ? 0.524 6.948 7.900 1.00 92.25 98 SER A O 1
ATOM 785 N N . ASN A 1 99 ? 0.796 8.834 6.731 1.00 91.75 99 ASN A N 1
ATOM 786 C CA . ASN A 1 99 ? 0.519 9.704 7.867 1.00 91.75 99 ASN A CA 1
ATOM 787 C C . ASN A 1 99 ? -0.967 9.658 8.265 1.00 91.75 99 ASN A C 1
ATOM 789 O O . ASN A 1 99 ? -1.299 9.612 9.446 1.00 91.75 99 ASN A O 1
ATOM 793 N N . SER A 1 100 ? -1.871 9.557 7.287 1.00 87.69 100 SER A N 1
ATOM 794 C CA . SER A 1 100 ? -3.307 9.390 7.555 1.00 87.69 100 SER A CA 1
ATOM 795 C C . SER A 1 100 ? -3.622 8.071 8.271 1.00 87.69 100 SER A C 1
ATOM 797 O O . SER A 1 100 ? -4.480 8.031 9.153 1.00 87.69 100 SER A O 1
ATOM 799 N N . PHE A 1 101 ? -2.933 6.989 7.898 1.00 86.88 101 PHE A N 1
ATOM 800 C CA . PHE A 1 101 ? -3.178 5.654 8.445 1.00 86.88 101 PHE A CA 1
ATOM 801 C C . PHE A 1 101 ? -2.385 5.352 9.718 1.00 86.88 101 PHE A C 1
ATOM 803 O O . PHE A 1 101 ? -2.896 4.647 10.580 1.00 86.88 101 PHE A O 1
ATOM 810 N N . PHE A 1 102 ? -1.157 5.856 9.821 1.00 88.44 102 PHE A N 1
ATOM 811 C CA . PHE A 1 102 ? -0.163 5.420 10.806 1.00 88.44 102 PHE A CA 1
ATOM 812 C C . PHE A 1 102 ? 0.569 6.581 11.497 1.00 88.44 102 PHE A C 1
ATOM 814 O O . PHE A 1 102 ? 1.466 6.332 12.299 1.00 88.44 102 PHE A O 1
ATOM 821 N N . SER A 1 103 ? 0.258 7.836 11.148 1.00 90.06 103 SER A N 1
ATOM 822 C CA . SER A 1 103 ? 0.944 9.047 11.634 1.00 90.06 103 SER A CA 1
ATOM 823 C C . SER A 1 103 ? 2.462 9.074 11.396 1.00 90.06 103 SER A C 1
ATOM 825 O O . SER A 1 103 ? 3.186 9.776 12.098 1.00 90.06 103 SER A O 1
ATOM 827 N N . ILE A 1 104 ? 2.955 8.339 10.394 1.00 91.19 104 ILE A N 1
ATOM 828 C CA . ILE A 1 104 ? 4.377 8.285 10.022 1.00 91.19 104 ILE A CA 1
ATOM 829 C C . ILE A 1 104 ? 4.576 8.540 8.529 1.00 91.19 104 ILE A C 1
ATOM 831 O O . ILE A 1 104 ? 3.680 8.289 7.723 1.00 91.19 104 ILE A O 1
ATOM 835 N N . ASP A 1 105 ? 5.777 8.974 8.162 1.00 93.06 105 ASP A N 1
ATOM 836 C CA . ASP A 1 105 ? 6.227 9.047 6.773 1.00 93.06 105 ASP A CA 1
ATOM 837 C C . ASP A 1 105 ? 7.008 7.773 6.424 1.00 93.06 105 ASP A C 1
ATOM 839 O O . ASP A 1 105 ? 7.894 7.351 7.168 1.00 93.06 105 ASP A O 1
ATOM 843 N N . LEU A 1 106 ? 6.638 7.119 5.318 1.00 93.44 106 LEU A N 1
ATOM 844 C CA . LEU A 1 106 ? 7.234 5.848 4.873 1.00 93.44 106 LEU A CA 1
ATOM 845 C C . LEU A 1 106 ? 8.224 6.006 3.712 1.00 93.44 106 LEU A C 1
ATOM 847 O O . LEU A 1 106 ? 8.913 5.044 3.349 1.00 93.44 106 LEU A O 1
ATOM 851 N N . ALA A 1 107 ? 8.298 7.200 3.135 1.00 94.50 107 ALA A N 1
ATOM 852 C CA . ALA A 1 107 ? 9.228 7.559 2.078 1.00 94.50 107 ALA A CA 1
ATOM 853 C C . ALA A 1 107 ? 9.908 8.896 2.377 1.00 94.50 107 ALA A C 1
ATOM 855 O O . ALA A 1 107 ? 9.445 9.685 3.204 1.00 94.50 107 ALA A O 1
ATOM 856 N N . ASP A 1 108 ? 11.014 9.138 1.689 1.00 92.50 108 ASP A N 1
ATOM 857 C CA . ASP A 1 108 ? 11.847 10.319 1.858 1.00 92.50 108 ASP A CA 1
ATOM 858 C C . ASP A 1 108 ? 12.141 10.938 0.488 1.00 92.50 108 ASP A C 1
ATOM 860 O O . ASP A 1 108 ? 12.259 10.243 -0.516 1.00 92.50 108 ASP A O 1
ATOM 864 N N . TYR A 1 109 ? 12.232 12.265 0.416 1.00 92.81 109 TYR A N 1
ATOM 865 C CA . TYR A 1 109 ? 12.439 12.935 -0.872 1.00 92.81 109 TYR A CA 1
ATOM 866 C C . TYR A 1 109 ? 13.881 12.828 -1.389 1.00 92.81 109 TYR A C 1
ATOM 868 O O . TYR A 1 109 ? 14.127 13.042 -2.579 1.00 92.81 109 TYR A O 1
ATOM 876 N N . TYR A 1 110 ? 14.837 12.501 -0.520 1.00 90.69 110 TYR A N 1
ATOM 877 C CA . TYR A 1 110 ? 16.261 12.416 -0.845 1.00 90.69 110 TYR A CA 1
ATOM 878 C C . TYR A 1 110 ? 16.725 10.981 -1.081 1.00 90.69 110 TYR A C 1
ATOM 880 O O . TYR A 1 110 ? 17.797 10.772 -1.652 1.00 90.69 110 TYR A O 1
ATOM 888 N N . SER A 1 111 ? 15.947 9.988 -0.648 1.00 90.00 111 SER A N 1
ATOM 889 C CA . SER A 1 111 ? 16.334 8.585 -0.724 1.00 90.00 111 SER A CA 1
ATOM 890 C C . SER A 1 111 ? 15.145 7.639 -0.850 1.00 90.00 111 SER A C 1
ATOM 892 O O . SER A 1 111 ? 14.116 7.800 -0.205 1.00 90.00 111 SER A O 1
ATOM 894 N N . TYR A 1 112 ? 15.344 6.585 -1.640 1.00 88.88 112 TYR A N 1
ATOM 895 C CA . TYR A 1 112 ? 14.370 5.513 -1.782 1.00 88.88 112 TYR A CA 1
ATOM 896 C C . TYR A 1 112 ? 14.418 4.584 -0.569 1.00 88.88 112 TYR A C 1
ATOM 898 O O . TYR A 1 112 ? 15.422 3.902 -0.333 1.00 88.88 112 TYR A O 1
ATOM 906 N N . SER A 1 113 ? 13.314 4.501 0.172 1.00 90.12 113 SER A N 1
ATOM 907 C CA . SER A 1 113 ? 13.196 3.529 1.259 1.00 90.12 113 SER A CA 1
ATOM 908 C C . SER A 1 113 ? 12.983 2.112 0.707 1.00 90.12 113 SER A C 1
ATOM 910 O O . SER A 1 113 ? 12.415 1.909 -0.370 1.00 90.12 113 SER A O 1
ATOM 912 N N . THR A 1 114 ? 13.392 1.082 1.457 1.00 92.12 114 THR A N 1
ATOM 913 C CA . THR A 1 114 ? 13.127 -0.320 1.073 1.00 92.12 114 THR A CA 1
ATOM 914 C C . THR A 1 114 ? 11.629 -0.584 0.895 1.00 92.12 114 THR A C 1
ATOM 916 O O . THR A 1 114 ? 11.233 -1.371 0.035 1.00 92.12 114 THR A O 1
ATOM 919 N N . PHE A 1 115 ? 10.792 0.082 1.697 1.00 92.19 115 PHE A N 1
ATOM 920 C CA . PHE A 1 115 ? 9.341 -0.021 1.597 1.00 92.19 115 PHE A CA 1
ATOM 921 C C . PHE A 1 115 ? 8.816 0.621 0.312 1.00 92.19 115 PHE A C 1
ATOM 923 O O . PHE A 1 115 ? 8.017 0.007 -0.388 1.00 92.19 115 PHE A O 1
ATOM 930 N N . GLU A 1 116 ? 9.292 1.816 -0.030 1.00 91.69 116 GLU A N 1
ATOM 931 C CA . GLU A 1 116 ? 8.926 2.506 -1.265 1.00 91.69 116 GLU A CA 1
ATOM 932 C C . GLU A 1 116 ? 9.281 1.680 -2.506 1.00 91.69 116 GLU A C 1
ATOM 934 O O . GLU A 1 116 ? 8.438 1.488 -3.387 1.00 91.69 116 GLU A O 1
ATOM 939 N N . ILE A 1 117 ? 10.495 1.123 -2.549 1.00 93.12 117 ILE A N 1
ATOM 940 C CA . ILE A 1 117 ? 10.929 0.251 -3.648 1.00 93.12 117 ILE A CA 1
ATOM 941 C C . ILE A 1 117 ? 10.011 -0.970 -3.741 1.00 93.12 117 ILE A C 1
ATOM 943 O O . ILE A 1 117 ? 9.552 -1.317 -4.830 1.00 93.12 117 ILE A O 1
ATOM 947 N N . ALA A 1 118 ? 9.709 -1.610 -2.607 1.00 95.06 118 ALA A N 1
ATOM 948 C CA . ALA A 1 118 ? 8.820 -2.764 -2.580 1.00 95.06 118 ALA A CA 1
ATOM 949 C C . ALA A 1 118 ? 7.406 -2.414 -3.059 1.00 95.06 118 ALA A C 1
ATOM 951 O O . ALA A 1 118 ? 6.847 -3.148 -3.870 1.00 95.06 118 ALA A O 1
ATOM 952 N N . LEU A 1 119 ? 6.843 -1.285 -2.622 1.00 93.50 119 LEU A N 1
ATOM 953 C CA . LEU A 1 119 ? 5.512 -0.843 -3.031 1.00 93.50 119 LEU A CA 1
ATOM 954 C C . LEU A 1 119 ? 5.454 -0.545 -4.535 1.00 93.50 119 LEU A C 1
ATOM 956 O O . LEU A 1 119 ? 4.533 -0.995 -5.220 1.00 93.50 119 LEU A O 1
ATOM 960 N N . LYS A 1 120 ? 6.456 0.163 -5.066 1.00 92.75 120 LYS A N 1
ATOM 961 C CA . LYS A 1 120 ? 6.584 0.425 -6.505 1.00 92.75 120 LYS A CA 1
ATOM 962 C C . LYS A 1 120 ? 6.650 -0.878 -7.295 1.00 92.75 120 LYS A C 1
ATOM 964 O O . LYS A 1 120 ? 5.940 -1.034 -8.287 1.00 92.75 120 LYS A O 1
ATOM 969 N N . GLU A 1 121 ? 7.442 -1.839 -6.833 1.00 94.12 121 GLU A N 1
ATOM 970 C CA . GLU A 1 121 ? 7.537 -3.146 -7.474 1.00 94.12 121 GLU A CA 1
ATOM 971 C C . GLU A 1 121 ? 6.233 -3.940 -7.392 1.00 94.12 121 GLU A C 1
ATOM 973 O O . GLU A 1 121 ? 5.836 -4.520 -8.395 1.00 94.12 121 GLU A O 1
ATOM 978 N N . VAL A 1 122 ? 5.501 -3.918 -6.274 1.00 92.38 122 VAL A N 1
ATOM 979 C CA . VAL A 1 122 ? 4.166 -4.541 -6.183 1.00 92.38 122 VAL A CA 1
ATOM 980 C C . VAL A 1 122 ? 3.230 -3.988 -7.257 1.00 92.38 122 VAL A C 1
ATOM 982 O O . VAL A 1 122 ? 2.606 -4.765 -7.982 1.00 92.38 122 VAL A O 1
ATOM 985 N N . VAL A 1 123 ? 3.169 -2.662 -7.417 1.00 91.06 123 VAL A N 1
ATOM 986 C CA . VAL A 1 123 ? 2.345 -2.025 -8.458 1.00 91.06 123 VAL A CA 1
ATOM 987 C C . VAL A 1 123 ? 2.788 -2.472 -9.853 1.00 91.06 123 VAL A C 1
ATOM 989 O O . VAL A 1 123 ? 1.951 -2.841 -10.677 1.00 91.06 123 VAL A O 1
ATOM 992 N N . LEU A 1 124 ? 4.097 -2.510 -10.113 1.00 92.62 124 LEU A N 1
ATOM 993 C CA . LEU A 1 124 ? 4.640 -2.948 -11.399 1.00 92.62 124 LEU A CA 1
ATOM 994 C C . LEU A 1 124 ? 4.362 -4.428 -11.681 1.00 92.62 124 LEU A C 1
ATOM 996 O O . LEU A 1 124 ? 3.990 -4.770 -12.800 1.00 92.62 124 LEU A O 1
ATOM 1000 N N . GLN A 1 125 ? 4.526 -5.318 -10.700 1.00 93.12 125 GLN A N 1
ATOM 1001 C CA . GLN A 1 125 ? 4.242 -6.745 -10.865 1.00 93.12 125 GLN A CA 1
ATOM 1002 C C . GLN A 1 125 ? 2.742 -6.994 -11.078 1.00 93.12 125 GLN A C 1
ATOM 1004 O O . GLN A 1 125 ? 2.391 -7.836 -11.898 1.00 93.12 125 GLN A O 1
ATOM 1009 N N . ALA A 1 126 ? 1.866 -6.248 -10.397 1.00 89.81 126 ALA A N 1
ATOM 1010 C CA . ALA A 1 126 ? 0.417 -6.345 -10.580 1.00 89.81 126 ALA A CA 1
ATOM 1011 C C . ALA A 1 126 ? -0.059 -5.802 -11.941 1.00 89.81 126 ALA A C 1
ATOM 1013 O O . ALA A 1 126 ? -1.068 -6.268 -12.461 1.00 89.81 126 ALA A O 1
ATOM 1014 N N . ALA A 1 127 ? 0.655 -4.832 -12.520 1.00 91.00 127 ALA A N 1
ATOM 1015 C CA . ALA A 1 127 ? 0.332 -4.254 -13.825 1.00 91.00 127 ALA A CA 1
ATOM 1016 C C . ALA A 1 127 ? 0.857 -5.076 -15.017 1.00 91.00 127 ALA A C 1
ATOM 1018 O O . ALA A 1 127 ? 0.407 -4.881 -16.148 1.00 91.00 127 ALA A O 1
ATOM 1019 N N . LYS A 1 128 ? 1.823 -5.977 -14.796 1.00 91.81 128 LYS A N 1
ATOM 1020 C CA . LYS A 1 128 ? 2.390 -6.817 -15.859 1.00 91.81 128 LYS A CA 1
ATOM 1021 C C . LYS A 1 128 ? 1.365 -7.857 -16.321 1.00 91.81 128 LYS A C 1
ATOM 1023 O O . LYS A 1 128 ? 0.839 -8.588 -15.483 1.00 91.81 128 LYS A O 1
ATOM 1028 N N . PRO A 1 129 ? 1.138 -8.013 -17.639 1.00 91.19 129 PRO A N 1
ATOM 1029 C CA . PRO A 1 129 ? 0.391 -9.152 -18.154 1.00 91.19 129 PRO A CA 1
ATOM 1030 C C . PRO A 1 129 ? 1.071 -10.450 -17.715 1.00 91.19 129 PRO A C 1
ATOM 1032 O O . PRO A 1 129 ? 2.258 -10.638 -17.988 1.00 91.19 129 PRO A O 1
ATOM 1035 N N . ASN A 1 130 ? 0.333 -11.334 -17.048 1.00 93.19 130 ASN A N 1
ATOM 1036 C CA . ASN A 1 130 ? 0.829 -12.638 -16.631 1.00 93.19 130 ASN A CA 1
ATOM 1037 C C . ASN A 1 130 ? 0.153 -13.728 -17.461 1.00 93.19 130 ASN A C 1
ATOM 1039 O O . ASN A 1 130 ? -1.067 -13.858 -17.455 1.00 93.19 130 ASN A O 1
ATOM 1043 N N . LEU A 1 131 ? 0.942 -14.548 -18.148 1.00 93.06 131 LEU A N 1
ATOM 1044 C CA . LEU A 1 131 ? 0.450 -15.652 -18.965 1.00 93.06 131 LEU A CA 1
ATOM 1045 C C . LEU A 1 131 ? -0.389 -16.645 -18.147 1.00 93.06 131 LEU A C 1
ATOM 1047 O O . LEU A 1 131 ? -1.334 -17.230 -18.672 1.00 93.06 131 LEU A O 1
ATOM 1051 N N . SER A 1 132 ? -0.089 -16.774 -16.853 1.00 92.81 132 SER A N 1
ATOM 1052 C CA . SER A 1 132 ? -0.841 -17.610 -15.912 1.00 92.81 132 SER A CA 1
ATOM 1053 C C . SER A 1 132 ? -2.300 -17.170 -15.752 1.00 92.81 132 SER A C 1
ATOM 1055 O O . SER A 1 132 ? -3.148 -18.017 -15.487 1.00 92.81 132 SER A O 1
ATOM 1057 N N . ASP A 1 133 ? -2.603 -15.882 -15.958 1.00 92.19 133 ASP A N 1
ATOM 1058 C CA . ASP A 1 133 ? -3.972 -15.348 -15.881 1.00 92.19 133 ASP A CA 1
ATOM 1059 C C . ASP A 1 133 ? -4.811 -15.742 -17.109 1.00 92.19 133 ASP A C 1
ATOM 1061 O O . ASP A 1 133 ? -6.035 -15.833 -17.030 1.00 92.19 133 ASP A O 1
ATOM 1065 N N . TYR A 1 134 ? -4.159 -15.999 -18.247 1.00 92.56 134 TYR A N 1
ATOM 1066 C CA . TYR A 1 134 ? -4.815 -16.364 -19.509 1.00 92.56 134 TYR A CA 1
ATOM 1067 C C . TYR A 1 134 ? -4.817 -17.874 -19.757 1.00 92.56 134 TYR A C 1
ATOM 1069 O O . TYR A 1 134 ? -5.722 -18.397 -20.406 1.00 92.56 134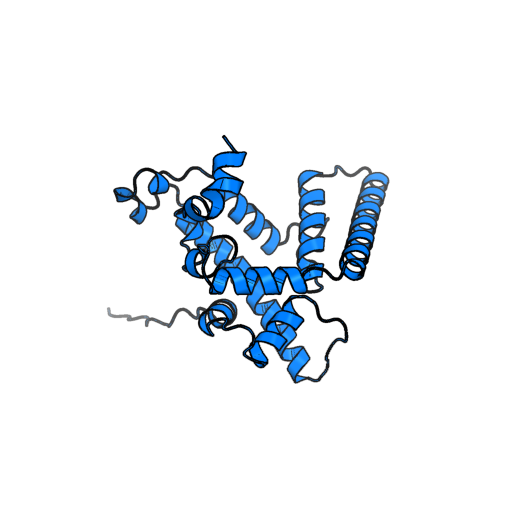 TYR A O 1
ATOM 1077 N N . ILE A 1 135 ? -3.802 -18.580 -19.252 1.00 93.31 135 ILE A N 1
ATOM 1078 C CA . ILE A 1 135 ? -3.615 -20.023 -19.421 1.00 93.31 135 ILE A CA 1
ATOM 1079 C C . ILE A 1 135 ? -3.425 -20.654 -18.029 1.00 93.31 135 ILE A C 1
ATOM 1081 O O . ILE A 1 135 ? -2.297 -20.923 -17.612 1.00 93.31 135 ILE A O 1
ATOM 1085 N N . PRO A 1 136 ? -4.515 -20.940 -17.292 1.00 87.06 136 PRO A N 1
ATOM 1086 C CA . PRO A 1 136 ? -4.430 -21.391 -15.898 1.00 87.06 136 PRO A CA 1
ATOM 1087 C C . PRO A 1 136 ? -3.635 -22.688 -15.692 1.00 87.06 136 PRO A C 1
ATOM 1089 O O . PRO A 1 136 ? -3.049 -22.898 -14.630 1.00 87.06 136 PRO A O 1
ATOM 1092 N N . ILE A 1 137 ? -3.566 -23.545 -16.718 1.00 93.38 137 ILE A N 1
ATOM 1093 C CA . ILE A 1 137 ? -2.863 -24.838 -16.683 1.00 93.38 137 ILE A CA 1
ATOM 1094 C C . ILE A 1 137 ? -1.362 -24.662 -16.397 1.00 93.38 137 ILE A C 1
ATOM 1096 O O . ILE A 1 137 ? -0.761 -25.545 -15.795 1.00 93.38 137 ILE A O 1
ATOM 1100 N N . ILE A 1 138 ? -0.759 -23.525 -16.765 1.00 90.94 138 ILE A N 1
ATOM 1101 C CA . ILE A 1 138 ? 0.676 -23.256 -16.552 1.00 90.94 138 ILE A CA 1
ATOM 1102 C C . ILE A 1 138 ? 0.967 -22.378 -15.327 1.00 90.94 138 ILE A C 1
ATOM 1104 O O . ILE A 1 138 ? 2.119 -22.015 -15.094 1.00 90.94 138 ILE A O 1
ATOM 1108 N N . SER A 1 139 ? -0.049 -22.046 -14.524 1.00 88.19 139 SER A N 1
ATOM 1109 C CA . SER A 1 139 ? 0.093 -21.148 -13.365 1.00 88.19 139 SER A CA 1
ATOM 1110 C C . SER A 1 139 ? 1.126 -21.631 -12.341 1.00 88.19 139 SER A C 1
ATOM 1112 O O . SER A 1 139 ? 1.876 -20.830 -11.785 1.00 88.19 139 SER A O 1
ATOM 1114 N N . PHE A 1 140 ? 1.245 -22.948 -12.149 1.00 88.44 140 PHE A N 1
ATOM 1115 C CA . PHE A 1 140 ? 2.214 -23.550 -11.228 1.00 88.44 140 PHE A CA 1
ATOM 1116 C C . PHE A 1 140 ? 3.679 -23.300 -11.620 1.00 88.44 140 PHE A C 1
ATOM 1118 O O . PHE A 1 140 ? 4.559 -23.399 -10.766 1.00 88.44 140 PHE A O 1
ATOM 1125 N N . MET A 1 141 ? 3.953 -22.994 -12.894 1.00 91.06 141 MET A N 1
ATOM 1126 C CA . MET A 1 141 ? 5.313 -22.774 -13.389 1.00 91.06 141 MET A CA 1
ATOM 1127 C C . MET A 1 141 ? 5.838 -21.372 -13.072 1.00 91.06 141 MET A C 1
ATOM 1129 O O . MET A 1 141 ? 7.052 -21.194 -13.042 1.00 91.06 141 MET A O 1
ATOM 1133 N N . ASP A 1 142 ? 4.952 -20.386 -12.869 1.00 92.25 142 ASP A N 1
ATOM 1134 C CA . ASP A 1 142 ? 5.309 -18.966 -12.715 1.00 92.25 142 ASP A CA 1
ATOM 1135 C C . ASP A 1 142 ? 6.331 -18.515 -13.778 1.00 92.25 142 ASP A C 1
ATOM 1137 O O . ASP A 1 142 ? 7.409 -18.016 -13.462 1.00 92.25 142 ASP A O 1
ATOM 1141 N N . VAL A 1 143 ? 6.005 -18.732 -15.062 1.00 92.00 143 VAL A N 1
ATOM 1142 C CA . VAL A 1 143 ? 6.928 -18.557 -16.208 1.00 92.00 143 VAL A CA 1
ATOM 1143 C C . VAL A 1 143 ? 7.597 -17.176 -16.224 1.00 92.00 143 VAL A C 1
ATOM 1145 O O . VAL A 1 143 ? 8.757 -17.047 -16.604 1.00 92.00 143 VAL A O 1
ATOM 1148 N N . GLN A 1 144 ? 6.878 -16.139 -15.788 1.00 94.50 144 GLN A N 1
ATOM 1149 C CA . GLN A 1 144 ? 7.371 -14.758 -15.738 1.00 94.50 144 GLN A CA 1
ATOM 1150 C C . GLN A 1 144 ? 7.953 -14.362 -14.371 1.00 94.50 144 GLN A C 1
ATOM 1152 O O . GLN A 1 144 ? 8.404 -13.229 -14.199 1.00 94.50 144 GLN A O 1
ATOM 1157 N N . GLY A 1 145 ? 7.936 -15.263 -13.386 1.00 94.62 145 GLY A N 1
ATOM 1158 C CA . GLY A 1 145 ? 8.411 -15.016 -12.025 1.00 94.62 145 GLY A CA 1
ATOM 1159 C C . GLY A 1 145 ? 7.588 -13.985 -11.245 1.00 94.62 145 GLY A C 1
ATOM 1160 O O . GLY A 1 145 ? 8.057 -13.499 -10.214 1.00 94.62 145 GLY A O 1
ATOM 1161 N N . ILE A 1 146 ? 6.402 -13.606 -11.734 1.00 94.75 146 ILE A N 1
ATOM 1162 C CA . ILE A 1 146 ? 5.569 -12.539 -11.164 1.00 94.75 146 ILE A CA 1
ATOM 1163 C C . ILE A 1 146 ? 5.121 -12.930 -9.760 1.00 94.75 146 ILE A C 1
ATOM 1165 O O . ILE A 1 146 ? 5.251 -12.130 -8.830 1.00 94.75 146 ILE A O 1
ATOM 1169 N N . LYS A 1 147 ? 4.655 -14.169 -9.570 1.00 92.88 147 LYS A N 1
ATOM 1170 C CA . LYS A 1 147 ? 4.172 -14.631 -8.263 1.00 92.88 147 LYS A CA 1
ATOM 1171 C C . LYS A 1 147 ? 5.316 -14.707 -7.254 1.00 92.88 147 LYS A C 1
ATOM 1173 O O . LYS A 1 147 ? 5.159 -14.297 -6.102 1.00 92.88 147 LYS A O 1
ATOM 1178 N N . ARG A 1 148 ? 6.490 -15.189 -7.673 1.00 94.56 148 ARG A N 1
ATOM 1179 C CA . ARG A 1 148 ? 7.702 -15.231 -6.842 1.00 94.56 148 ARG A CA 1
ATOM 1180 C C . ARG A 1 148 ? 8.175 -13.835 -6.443 1.00 94.56 148 ARG A C 1
ATOM 1182 O O . ARG A 1 148 ? 8.477 -13.623 -5.271 1.00 94.56 148 ARG A O 1
ATOM 1189 N N . ASN A 1 149 ? 8.224 -12.899 -7.387 1.00 95.06 149 ASN A N 1
ATOM 1190 C CA . ASN A 1 149 ? 8.640 -11.522 -7.124 1.00 95.06 149 ASN A CA 1
ATOM 1191 C C . ASN A 1 149 ? 7.654 -10.825 -6.186 1.00 95.06 149 ASN A C 1
ATOM 1193 O O . ASN A 1 149 ? 8.069 -10.283 -5.164 1.00 95.06 149 ASN A O 1
ATOM 1197 N N . MET A 1 150 ? 6.352 -10.932 -6.465 1.00 94.44 150 MET A N 1
ATOM 1198 C CA . MET A 1 150 ? 5.302 -10.395 -5.602 1.00 94.44 150 MET A CA 1
ATOM 1199 C C . MET A 1 150 ? 5.421 -10.924 -4.169 1.00 94.44 150 MET A C 1
ATOM 1201 O O . MET A 1 150 ? 5.335 -10.148 -3.224 1.00 94.44 150 MET A O 1
ATOM 1205 N N . ARG A 1 151 ? 5.716 -12.219 -3.988 1.00 94.38 151 ARG A N 1
ATOM 1206 C CA . ARG A 1 151 ? 5.967 -12.806 -2.662 1.00 94.38 151 ARG A CA 1
ATOM 1207 C C . ARG A 1 151 ? 7.119 -12.136 -1.920 1.00 94.38 151 ARG A C 1
ATOM 1209 O O . ARG A 1 151 ? 7.024 -11.944 -0.714 1.00 94.38 151 ARG A O 1
ATOM 1216 N N . ASN A 1 152 ? 8.205 -11.792 -2.604 1.00 95.38 152 ASN A N 1
ATOM 1217 C CA . ASN A 1 152 ? 9.347 -11.146 -1.961 1.00 95.38 152 ASN A CA 1
ATOM 1218 C C . ASN A 1 152 ? 9.006 -9.724 -1.500 1.00 95.38 152 ASN A C 1
ATOM 1220 O O . ASN A 1 152 ? 9.313 -9.373 -0.364 1.00 95.38 152 ASN A O 1
ATOM 1224 N N . TYR A 1 153 ? 8.327 -8.939 -2.339 1.00 94.62 153 TYR A N 1
ATOM 1225 C CA . TYR A 1 153 ? 7.935 -7.572 -1.987 1.00 94.62 153 TYR A CA 1
ATOM 1226 C C . TYR A 1 153 ? 6.819 -7.528 -0.940 1.00 94.62 153 TYR A C 1
ATOM 1228 O O . TYR A 1 153 ? 6.886 -6.718 -0.018 1.00 94.62 153 TYR A O 1
ATOM 1236 N N . ALA A 1 154 ? 5.858 -8.454 -1.007 1.00 90.00 154 ALA A N 1
ATOM 1237 C CA . ALA A 1 154 ? 4.816 -8.593 0.006 1.00 90.00 154 ALA A CA 1
ATOM 1238 C C . ALA A 1 154 ? 5.410 -8.838 1.402 1.00 90.00 154 ALA A C 1
ATOM 1240 O O . ALA A 1 154 ? 4.998 -8.183 2.348 1.00 90.00 154 ALA A O 1
ATOM 1241 N N . ARG A 1 155 ? 6.4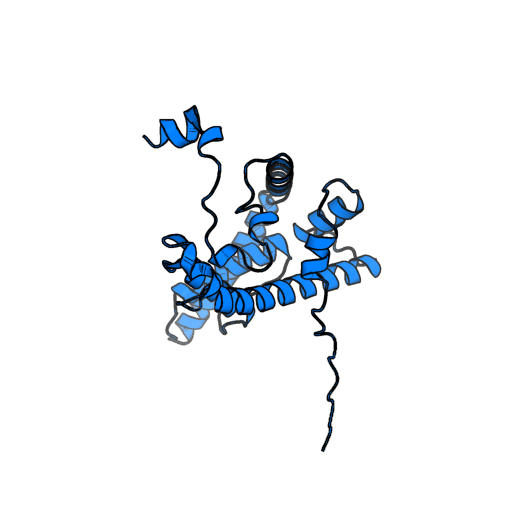67 -9.659 1.534 1.00 92.62 155 ARG A N 1
ATOM 1242 C CA . ARG A 1 155 ? 7.149 -9.851 2.831 1.00 92.62 155 ARG A CA 1
ATOM 1243 C C . ARG A 1 155 ? 7.771 -8.575 3.389 1.00 92.62 155 ARG A C 1
ATOM 1245 O O . ARG A 1 155 ? 7.791 -8.391 4.602 1.00 92.62 155 ARG A O 1
ATOM 1252 N N . ILE A 1 156 ? 8.314 -7.716 2.526 1.00 93.19 156 ILE A N 1
ATOM 1253 C CA . ILE A 1 156 ? 8.871 -6.426 2.952 1.00 93.19 156 ILE A CA 1
ATOM 1254 C C . ILE A 1 156 ? 7.743 -5.540 3.484 1.00 93.19 156 ILE A C 1
ATOM 1256 O O . ILE A 1 156 ? 7.888 -4.949 4.551 1.00 93.19 156 ILE A O 1
ATOM 1260 N N . MET A 1 157 ? 6.615 -5.481 2.771 1.00 89.81 157 MET A N 1
ATOM 1261 C CA . MET A 1 157 ? 5.446 -4.712 3.198 1.00 89.81 157 MET A CA 1
ATOM 1262 C C . MET A 1 157 ? 4.866 -5.240 4.513 1.00 89.81 157 MET A C 1
ATOM 1264 O O . MET A 1 157 ? 4.719 -4.463 5.453 1.00 89.81 157 MET A O 1
ATOM 1268 N N . ASP A 1 158 ? 4.620 -6.548 4.610 1.00 87.62 158 ASP A N 1
ATOM 1269 C CA . ASP A 1 158 ? 4.096 -7.197 5.816 1.00 87.62 158 ASP A CA 1
ATOM 1270 C C . ASP A 1 158 ? 5.034 -6.984 7.008 1.00 87.62 158 ASP A C 1
ATOM 1272 O O . ASP A 1 158 ? 4.586 -6.634 8.096 1.00 87.62 158 ASP A O 1
ATOM 1276 N N . GLY A 1 159 ? 6.349 -7.102 6.799 1.00 90.25 159 GLY A N 1
ATOM 1277 C CA . GLY A 1 159 ? 7.346 -6.835 7.834 1.00 90.25 159 GLY A CA 1
ATOM 1278 C C . GLY A 1 159 ? 7.365 -5.377 8.302 1.00 90.25 159 GLY A C 1
ATOM 1279 O O . GLY A 1 159 ? 7.560 -5.121 9.490 1.00 90.25 159 GLY A O 1
ATOM 1280 N N . THR A 1 160 ? 7.158 -4.414 7.401 1.00 90.94 160 THR A N 1
ATOM 1281 C CA . THR A 1 160 ? 7.044 -2.992 7.762 1.00 90.94 160 THR A CA 1
ATOM 1282 C C . THR A 1 160 ? 5.759 -2.724 8.540 1.00 90.94 160 THR A C 1
ATOM 1284 O O . THR A 1 160 ? 5.822 -2.138 9.619 1.00 90.94 160 THR A O 1
ATOM 1287 N N . PHE A 1 161 ? 4.609 -3.198 8.057 1.00 88.94 161 PHE A N 1
ATOM 1288 C CA . PHE A 1 161 ? 3.330 -3.026 8.751 1.00 88.94 161 PHE A CA 1
ATOM 1289 C C . PHE A 1 161 ? 3.304 -3.734 10.108 1.00 88.94 161 PHE A C 1
ATOM 1291 O O . PHE A 1 161 ? 2.839 -3.151 11.083 1.00 88.94 161 PHE A O 1
ATOM 1298 N N . GLY A 1 162 ? 3.875 -4.935 10.209 1.00 89.00 162 GLY A N 1
ATOM 1299 C CA . GLY A 1 162 ? 4.015 -5.660 11.471 1.00 89.00 162 GLY A CA 1
ATOM 1300 C C . GLY A 1 162 ? 4.793 -4.875 12.527 1.00 89.00 162 GLY A C 1
ATOM 1301 O O . GLY A 1 162 ? 4.370 -4.812 13.678 1.00 89.00 162 GLY A O 1
ATOM 1302 N N . LYS A 1 163 ? 5.887 -4.205 12.136 1.00 90.81 163 LYS A N 1
ATOM 1303 C CA . LYS A 1 163 ? 6.653 -3.333 13.045 1.00 90.81 163 LYS A CA 1
ATOM 1304 C C . LYS A 1 163 ? 5.839 -2.133 13.522 1.00 90.81 163 LYS A C 1
ATOM 1306 O O . LYS A 1 163 ? 5.887 -1.819 14.704 1.00 90.81 163 LYS A O 1
ATOM 1311 N N . ILE A 1 164 ? 5.098 -1.485 12.622 1.00 90.38 164 ILE A N 1
ATOM 1312 C CA . ILE A 1 164 ? 4.247 -0.331 12.960 1.00 90.38 164 ILE A CA 1
ATOM 1313 C C . ILE A 1 164 ? 3.157 -0.746 13.954 1.00 90.38 164 ILE A C 1
ATOM 1315 O O . ILE A 1 164 ? 2.921 -0.055 14.943 1.00 90.38 164 ILE A O 1
ATOM 1319 N N . ILE A 1 165 ? 2.516 -1.891 13.708 1.00 88.06 165 ILE A N 1
ATOM 1320 C CA . ILE A 1 165 ? 1.475 -2.430 14.587 1.00 88.06 165 ILE A CA 1
ATOM 1321 C C . ILE A 1 165 ? 2.054 -2.758 15.963 1.00 88.06 165 ILE A C 1
ATOM 1323 O O . ILE A 1 165 ? 1.483 -2.329 16.961 1.00 88.06 165 ILE A O 1
ATOM 1327 N N . GLU A 1 166 ? 3.184 -3.470 16.039 1.00 88.25 166 GLU A N 1
ATOM 1328 C CA . GLU A 1 166 ? 3.787 -3.805 17.337 1.00 88.25 166 GLU A CA 1
ATOM 1329 C C . GLU A 1 166 ? 4.178 -2.541 18.111 1.00 88.25 166 GLU A C 1
ATOM 1331 O O . GLU A 1 166 ? 3.841 -2.430 19.284 1.00 88.25 166 GLU A O 1
ATOM 1336 N N . GLN A 1 167 ? 4.780 -1.547 17.449 1.00 88.62 167 GLN A N 1
ATOM 1337 C CA . GLN A 1 167 ? 5.123 -0.268 18.082 1.00 88.62 167 GLN A CA 1
ATOM 1338 C C . GLN A 1 167 ? 3.897 0.431 18.682 1.00 88.62 167 GLN A C 1
ATOM 1340 O O . GLN A 1 167 ? 3.951 0.917 19.811 1.00 88.62 167 GLN A O 1
ATOM 1345 N N . LYS A 1 168 ? 2.770 0.463 17.963 1.00 85.19 168 LYS A N 1
ATOM 1346 C CA . LYS A 1 168 ? 1.525 1.046 18.486 1.00 85.19 168 LYS A CA 1
ATOM 1347 C C . LYS A 1 168 ? 0.951 0.251 19.655 1.00 85.19 168 LYS A C 1
ATOM 1349 O O . LYS A 1 168 ? 0.523 0.845 20.643 1.00 85.19 168 LYS A O 1
ATOM 1354 N N . LEU A 1 169 ? 0.985 -1.078 19.582 1.00 84.56 169 LEU A N 1
ATOM 1355 C CA . LEU A 1 169 ? 0.546 -1.942 20.679 1.00 84.56 169 LEU A CA 1
ATOM 1356 C C . LEU A 1 169 ? 1.417 -1.767 21.932 1.00 84.56 169 LEU A C 1
ATOM 1358 O O . LEU A 1 169 ? 0.888 -1.760 23.042 1.00 84.56 169 LEU A O 1
ATOM 1362 N N . GLU A 1 170 ? 2.731 -1.606 21.779 1.00 86.81 170 GLU A N 1
ATOM 1363 C CA . GLU A 1 170 ? 3.653 -1.317 22.884 1.00 86.81 170 GLU A CA 1
ATOM 1364 C C . GLU A 1 170 ? 3.347 0.038 23.534 1.00 86.81 170 GLU A C 1
ATOM 1366 O O . GLU A 1 170 ? 3.177 0.104 24.753 1.00 86.81 170 GLU A O 1
ATOM 1371 N N . LEU A 1 171 ? 3.169 1.099 22.740 1.00 84.25 171 LEU A N 1
ATOM 1372 C CA . LEU A 1 171 ? 2.803 2.428 23.251 1.00 84.25 171 LEU A CA 1
ATOM 1373 C C . LEU A 1 171 ? 1.468 2.417 24.013 1.00 84.25 171 LEU A C 1
ATOM 1375 O O . LEU A 1 171 ? 1.355 3.044 25.071 1.00 84.25 171 LEU A O 1
ATOM 1379 N N . ALA A 1 172 ? 0.483 1.661 23.521 1.00 80.00 172 ALA A N 1
ATOM 1380 C CA . ALA A 1 172 ? -0.797 1.480 24.199 1.00 80.00 172 ALA A CA 1
ATOM 1381 C C . ALA A 1 172 ? -0.639 0.769 25.557 1.00 80.00 172 ALA A C 1
ATOM 1383 O O . ALA A 1 172 ? -1.227 1.201 26.551 1.00 80.00 172 ALA A O 1
ATOM 1384 N N . ARG A 1 173 ? 0.198 -0.279 25.638 1.00 81.12 173 ARG A N 1
ATOM 1385 C CA . ARG A 1 173 ? 0.498 -0.995 26.899 1.00 81.12 173 ARG A CA 1
ATOM 1386 C C . ARG A 1 173 ? 1.173 -0.099 27.937 1.00 81.12 173 ARG A C 1
ATOM 1388 O O . ARG A 1 173 ? 0.944 -0.276 29.129 1.00 81.12 173 ARG A O 1
ATOM 1395 N N . GLU A 1 174 ? 1.981 0.862 27.501 1.00 84.19 174 GLU A N 1
ATOM 1396 C CA . GLU A 1 174 ? 2.665 1.818 28.380 1.00 84.19 174 GLU A CA 1
ATOM 1397 C C . GLU A 1 174 ? 1.751 2.944 28.899 1.00 84.19 174 GLU A C 1
ATOM 1399 O O . GLU A 1 174 ? 2.216 3.831 29.616 1.00 84.19 174 GLU A O 1
ATOM 1404 N N . GLY A 1 175 ? 0.462 2.951 28.538 1.00 70.44 175 GLY A N 1
ATOM 1405 C CA . GLY A 1 175 ? -0.470 4.022 28.907 1.00 70.44 175 GLY A CA 1
ATOM 1406 C C . GLY A 1 175 ? -0.165 5.356 28.219 1.00 70.44 175 GLY A C 1
ATOM 1407 O O . GLY A 1 175 ? -0.769 6.376 28.547 1.00 70.44 175 GLY A O 1
ATOM 1408 N N . LYS A 1 176 ? 0.745 5.359 27.238 1.00 64.62 176 LYS A N 1
ATOM 1409 C CA . LYS A 1 176 ? 1.058 6.503 26.378 1.00 64.62 176 LYS A CA 1
ATOM 1410 C C . LYS A 1 176 ? 0.060 6.540 25.225 1.00 64.62 176 LYS A C 1
ATOM 1412 O O . LYS A 1 176 ? 0.439 6.477 24.059 1.00 64.62 176 LYS A O 1
ATOM 1417 N N . SER A 1 177 ? -1.228 6.611 25.557 1.00 57.72 177 SER A N 1
ATOM 1418 C CA . SER A 1 177 ? -2.258 6.869 24.556 1.00 57.72 177 SER A CA 1
ATOM 1419 C C . SER A 1 177 ? -2.010 8.259 23.979 1.00 57.72 177 SER A C 1
ATOM 1421 O O . SER A 1 177 ? -2.138 9.280 24.662 1.00 57.72 177 SER A O 1
ATOM 1423 N N . THR A 1 178 ? -1.575 8.304 22.725 1.00 53.31 178 THR A N 1
ATOM 1424 C CA . THR A 1 178 ? -1.555 9.541 21.963 1.00 53.31 178 THR A CA 1
ATOM 1425 C C . THR A 1 178 ? -3.009 9.916 21.719 1.00 53.31 178 THR A C 1
ATOM 1427 O O . THR A 1 178 ? -3.720 9.181 21.043 1.00 53.31 178 THR A O 1
ATOM 1430 N N . ASN A 1 179 ? -3.451 11.070 22.224 1.00 49.03 179 ASN A N 1
ATOM 1431 C CA . ASN A 1 179 ? -4.772 11.676 21.971 1.00 49.03 179 ASN A CA 1
ATOM 1432 C C . ASN A 1 179 ? -5.012 12.048 20.478 1.00 49.03 179 ASN A C 1
ATOM 1434 O O . ASN A 1 179 ? -5.716 13.002 20.159 1.00 49.03 179 ASN A O 1
ATOM 1438 N N . SER A 1 180 ? -4.391 11.320 19.553 1.00 55.91 180 SER A N 1
ATOM 1439 C CA . SER A 1 180 ? -4.383 11.463 18.106 1.00 55.91 180 SER A CA 1
ATOM 1440 C C . SER A 1 180 ? -4.529 10.058 17.515 1.00 55.91 180 SER A C 1
ATOM 1442 O O . SER A 1 180 ? -3.544 9.460 17.093 1.00 55.91 180 SER A O 1
ATOM 1444 N N . ALA A 1 181 ? -5.748 9.517 17.519 1.00 70.62 181 ALA A N 1
ATOM 1445 C CA . ALA A 1 181 ? -6.019 8.180 16.998 1.00 70.62 181 ALA A CA 1
ATOM 1446 C C . ALA A 1 181 ? -5.957 8.204 15.466 1.00 70.62 181 ALA A C 1
ATOM 1448 O O . ALA A 1 181 ? -6.908 8.653 14.820 1.00 70.62 181 ALA A O 1
ATOM 1449 N N . ASP A 1 182 ? -4.828 7.841 14.848 1.00 82.94 182 ASP A N 1
ATOM 1450 C CA . ASP A 1 182 ? -4.840 7.526 13.409 1.00 82.94 182 ASP A CA 1
ATOM 1451 C C . ASP A 1 182 ? -5.748 6.346 13.101 1.00 82.94 182 ASP A C 1
ATOM 1453 O O . ASP A 1 182 ? -6.302 5.698 13.987 1.00 82.94 182 ASP A O 1
ATOM 1457 N N . LEU A 1 183 ? -5.973 6.112 11.810 1.00 84.12 183 LEU A N 1
ATOM 1458 C CA . LEU A 1 183 ? -6.889 5.064 11.398 1.00 84.12 183 LEU A CA 1
ATOM 1459 C C . LEU A 1 183 ? -6.465 3.693 11.941 1.00 84.12 183 LEU A C 1
ATOM 1461 O O . LEU A 1 183 ? -7.339 2.888 12.246 1.00 84.12 183 LEU A O 1
ATOM 1465 N N . LEU A 1 184 ? -5.164 3.427 12.096 1.00 85.31 184 LEU A N 1
ATOM 1466 C CA . LEU A 1 184 ? -4.699 2.187 12.705 1.00 85.31 184 LEU A CA 1
ATOM 1467 C C . LEU A 1 184 ? -5.059 2.113 14.193 1.00 85.31 184 LEU A C 1
ATOM 1469 O O . LEU A 1 184 ? -5.544 1.067 14.612 1.00 85.31 184 LEU A O 1
ATOM 1473 N N . ASP A 1 185 ? -4.912 3.190 14.964 1.00 84.31 185 ASP A N 1
ATOM 1474 C CA . ASP A 1 185 ? -5.371 3.215 16.365 1.00 84.31 185 ASP A CA 1
ATOM 1475 C C . ASP A 1 185 ? -6.874 2.906 16.464 1.00 84.31 185 ASP A C 1
ATOM 1477 O O . ASP A 1 185 ? -7.281 2.020 17.210 1.00 84.31 185 ASP A O 1
ATOM 1481 N N . ILE A 1 186 ? -7.689 3.538 15.610 1.00 83.69 186 ILE A N 1
ATOM 1482 C CA . ILE A 1 186 ? -9.142 3.300 15.554 1.00 83.69 186 ILE A CA 1
ATOM 1483 C C . ILE A 1 186 ? -9.451 1.835 15.195 1.00 83.69 186 ILE A C 1
ATOM 1485 O O . ILE A 1 186 ? -10.362 1.230 15.762 1.00 83.69 186 ILE A O 1
ATOM 1489 N N . ILE A 1 187 ? -8.701 1.238 14.261 1.00 80.56 187 ILE A N 1
ATOM 1490 C CA . ILE A 1 187 ? -8.851 -0.182 13.903 1.00 80.56 187 ILE A CA 1
ATOM 1491 C C . ILE A 1 187 ? -8.499 -1.081 15.092 1.00 80.56 187 ILE A C 1
ATOM 1493 O O . ILE A 1 187 ? -9.230 -2.036 15.359 1.00 80.56 187 ILE A O 1
ATOM 1497 N N . LEU A 1 188 ? -7.390 -0.812 15.785 1.00 80.88 188 LEU A N 1
ATOM 1498 C CA . LEU A 1 188 ? -6.932 -1.625 16.913 1.00 80.88 188 LEU A CA 1
ATOM 1499 C C . LEU A 1 188 ? -7.926 -1.571 18.081 1.00 80.88 188 LEU A C 1
ATOM 1501 O O . LEU A 1 188 ? -8.260 -2.626 18.628 1.00 80.88 188 LEU A O 1
ATOM 1505 N N . ASP A 1 189 ? -8.465 -0.391 18.385 1.00 79.56 189 ASP A N 1
ATOM 1506 C CA . ASP A 1 189 ? -9.504 -0.202 19.403 1.00 79.56 189 ASP A CA 1
ATOM 1507 C C . ASP A 1 189 ? -10.790 -0.960 19.034 1.00 79.56 189 ASP A C 1
ATOM 1509 O O . ASP A 1 189 ? -11.302 -1.759 19.822 1.00 79.56 189 ASP A O 1
ATOM 1513 N N . ALA A 1 190 ? -11.262 -0.821 17.790 1.00 74.94 190 ALA A N 1
ATOM 1514 C CA . ALA A 1 190 ? -12.453 -1.525 17.308 1.00 74.94 190 ALA A CA 1
ATOM 1515 C C . ALA A 1 190 ? -12.293 -3.059 17.318 1.00 74.94 190 ALA A C 1
ATOM 1517 O O . ALA A 1 190 ? -13.264 -3.792 17.529 1.00 74.94 190 ALA A O 1
ATOM 1518 N N . CYS A 1 191 ? -11.074 -3.564 17.103 1.00 72.81 191 CYS A N 1
ATOM 1519 C CA . CYS A 1 191 ? -10.771 -4.991 17.223 1.00 72.81 191 CYS A CA 1
ATOM 1520 C C . CYS A 1 191 ? -10.802 -5.463 18.678 1.00 72.81 191 CYS A C 1
ATOM 1522 O O . CYS A 1 191 ? -11.290 -6.560 18.948 1.00 72.81 191 CYS A O 1
ATOM 1524 N N . HIS A 1 192 ? -10.306 -4.652 19.615 1.00 70.75 192 HIS A N 1
ATOM 1525 C CA . HIS A 1 192 ? -10.384 -4.956 21.044 1.00 70.75 192 HIS A CA 1
ATOM 1526 C C . HIS A 1 192 ? -11.843 -5.012 21.530 1.00 70.75 192 HIS A C 1
ATOM 1528 O O . HIS A 1 192 ? -12.206 -5.873 22.331 1.00 70.75 192 HIS A O 1
ATOM 1534 N N . GLU A 1 193 ? -12.703 -4.147 20.993 1.00 66.38 193 GLU A N 1
ATOM 1535 C CA . GLU A 1 193 ? -14.140 -4.100 21.295 1.00 66.38 193 GLU A CA 1
ATOM 1536 C C . GLU A 1 193 ? -14.976 -5.171 20.558 1.00 66.38 193 GLU A C 1
ATOM 1538 O O . GLU A 1 193 ? -16.190 -5.236 20.742 1.00 66.38 193 GLU A O 1
ATOM 1543 N N . ASN A 1 194 ? -14.351 -6.044 19.752 1.00 65.44 194 ASN A N 1
ATOM 1544 C CA . ASN A 1 194 ? -15.008 -7.029 18.873 1.00 65.44 194 ASN A CA 1
ATOM 1545 C C . ASN A 1 194 ? -16.030 -6.416 17.888 1.00 65.44 194 ASN A C 1
ATOM 1547 O O . ASN A 1 194 ? -16.944 -7.101 17.428 1.00 65.44 194 ASN A O 1
ATOM 1551 N N . VAL A 1 195 ? -15.881 -5.133 17.542 1.00 57.28 195 VAL A N 1
ATOM 1552 C CA . VAL A 1 195 ? -16.746 -4.427 16.576 1.00 57.28 195 VAL A CA 1
ATOM 1553 C C . VAL A 1 195 ? -16.432 -4.863 15.142 1.00 57.28 195 VAL A C 1
ATOM 1555 O O . VAL A 1 195 ? -17.313 -4.882 14.280 1.00 57.28 195 VAL A O 1
ATOM 1558 N N . ILE A 1 196 ? -15.184 -5.264 14.886 1.00 58.41 196 ILE A N 1
ATOM 1559 C CA . ILE A 1 196 ? -14.747 -5.860 13.624 1.00 58.41 196 ILE A CA 1
ATOM 1560 C C . ILE A 1 196 ? -14.225 -7.269 13.905 1.00 58.41 196 ILE A C 1
ATOM 1562 O O . ILE A 1 196 ? -13.241 -7.443 14.621 1.00 58.41 196 ILE A O 1
ATOM 1566 N N . GLU A 1 197 ? -14.826 -8.279 13.275 1.00 50.59 197 GLU A N 1
ATOM 1567 C CA . GLU A 1 197 ? -14.203 -9.597 13.148 1.00 50.59 197 GLU A CA 1
ATOM 1568 C C . GLU A 1 197 ? -13.066 -9.519 12.116 1.00 50.59 197 GLU A C 1
ATOM 1570 O O . GLU A 1 197 ? -13.208 -9.935 10.966 1.00 50.59 197 GLU A O 1
ATOM 1575 N N . LEU A 1 198 ? -11.920 -8.954 12.503 1.00 53.94 198 LEU A N 1
ATOM 1576 C CA . LEU A 1 198 ? -10.670 -9.277 11.822 1.00 53.94 198 LEU A CA 1
ATOM 1577 C C . LEU A 1 198 ? -10.246 -10.644 12.333 1.00 53.94 198 LEU A C 1
ATOM 1579 O O . LEU A 1 198 ? -10.134 -10.867 13.544 1.00 53.94 198 LEU A O 1
ATOM 1583 N N . HIS A 1 199 ? -10.032 -11.599 11.430 1.00 47.50 199 HIS A N 1
ATOM 1584 C CA . HIS A 1 199 ? -9.589 -12.902 11.879 1.00 47.50 199 HIS A CA 1
ATOM 1585 C C . HIS A 1 199 ? -8.239 -12.673 12.558 1.00 47.50 199 HIS A C 1
ATOM 1587 O O . HIS A 1 199 ? -7.362 -12.003 12.023 1.00 47.50 199 HIS A O 1
ATOM 1593 N N . ARG A 1 200 ? -8.018 -13.256 13.739 1.00 38.84 200 ARG A N 1
ATOM 1594 C CA . ARG A 1 200 ? -6.708 -13.208 14.412 1.00 38.84 200 ARG A CA 1
ATOM 1595 C C . ARG A 1 200 ? -5.564 -13.635 13.475 1.00 38.84 200 ARG A C 1
ATOM 1597 O O . ARG A 1 200 ? -4.423 -13.321 13.763 1.00 38.84 200 ARG A O 1
ATOM 1604 N N . ARG A 1 201 ? -5.852 -14.357 12.380 1.00 42.66 201 ARG A N 1
ATOM 1605 C CA . ARG A 1 201 ? -4.934 -14.670 11.272 1.00 42.66 201 ARG A CA 1
ATOM 1606 C C . ARG A 1 201 ? -4.522 -13.462 10.419 1.00 42.66 201 ARG A C 1
ATOM 1608 O O . ARG A 1 201 ? -3.398 -13.499 9.962 1.00 42.66 201 ARG A O 1
ATOM 1615 N N . ASP A 1 202 ? -5.347 -12.433 10.273 1.00 51.06 202 ASP A N 1
ATOM 1616 C CA . ASP A 1 202 ? -5.092 -11.224 9.469 1.00 51.06 202 ASP A CA 1
ATOM 1617 C C . ASP A 1 202 ? -4.162 -10.246 10.210 1.00 51.06 202 ASP A C 1
ATOM 1619 O O . ASP A 1 202 ? -3.290 -9.617 9.620 1.00 51.06 202 ASP A O 1
ATOM 1623 N N . ILE A 1 203 ? -4.286 -10.190 11.541 1.00 46.12 203 ILE A N 1
ATOM 1624 C CA . ILE A 1 203 ? -3.345 -9.482 12.425 1.00 46.12 203 ILE A CA 1
ATOM 1625 C C . ILE A 1 203 ? -2.104 -10.354 12.692 1.00 46.12 203 ILE A C 1
ATOM 1627 O O . ILE A 1 203 ? -0.980 -9.864 12.685 1.00 46.12 203 ILE A O 1
ATOM 1631 N N . ASN A 1 204 ? -2.261 -11.674 12.869 1.00 36.69 204 ASN A N 1
ATOM 1632 C CA . ASN A 1 204 ? -1.119 -12.582 13.032 1.00 36.69 204 ASN A CA 1
ATOM 1633 C C . ASN A 1 204 ? -0.340 -12.826 11.735 1.00 36.69 204 ASN A C 1
ATOM 1635 O O . ASN A 1 204 ? 0.806 -13.223 11.843 1.00 36.69 204 ASN A O 1
ATOM 1639 N N . SER A 1 205 ? -0.884 -12.640 10.533 1.00 41.03 205 SER A N 1
ATOM 1640 C CA . SER A 1 205 ? -0.075 -12.675 9.305 1.00 41.03 205 SER A CA 1
ATOM 1641 C C . SER A 1 205 ? 0.847 -11.460 9.224 1.00 41.03 205 SER A C 1
ATOM 1643 O O . SER A 1 205 ? 1.917 -11.558 8.640 1.00 41.03 205 SER A O 1
ATOM 1645 N N . LEU A 1 206 ? 0.464 -10.354 9.872 1.00 35.03 206 LEU A N 1
ATOM 1646 C CA . LEU A 1 206 ? 1.291 -9.159 10.049 1.00 35.03 206 LEU A CA 1
ATOM 1647 C C . LEU A 1 206 ? 2.269 -9.286 11.236 1.00 35.03 206 LEU A C 1
ATOM 1649 O O . LEU A 1 206 ? 3.377 -8.767 11.168 1.00 35.03 206 LEU A O 1
ATOM 1653 N N . LEU A 1 207 ? 1.897 -9.992 12.313 1.00 32.31 207 LEU A N 1
ATOM 1654 C CA . LEU A 1 207 ? 2.707 -10.117 13.542 1.00 32.31 207 LEU A CA 1
ATOM 1655 C C . LEU A 1 207 ? 3.502 -11.429 13.680 1.00 32.31 207 LEU A C 1
ATOM 1657 O O . LEU A 1 207 ? 4.430 -11.508 14.489 1.00 32.31 207 LEU A O 1
ATOM 1661 N N . LYS A 1 208 ? 3.194 -12.486 12.920 1.00 30.05 208 LYS A N 1
ATOM 1662 C CA . LYS A 1 208 ? 3.992 -13.717 12.948 1.00 30.05 208 LYS A CA 1
ATOM 1663 C C . LYS A 1 208 ? 5.246 -13.505 12.121 1.00 30.05 208 LYS A C 1
ATOM 1665 O O . LYS A 1 208 ? 5.226 -13.549 10.897 1.00 30.05 208 LYS A O 1
ATOM 1670 N N . LYS A 1 209 ? 6.366 -13.389 12.837 1.00 32.25 209 LYS A N 1
ATOM 1671 C CA . LYS A 1 209 ? 7.653 -13.920 12.387 1.00 32.25 209 LYS A CA 1
ATOM 1672 C C . LYS A 1 209 ? 7.404 -15.259 11.685 1.00 32.25 209 LYS A C 1
ATOM 1674 O O . LYS A 1 209 ? 7.153 -16.260 12.356 1.00 32.25 209 LYS A O 1
ATOM 1679 N N . ASP A 1 210 ? 7.547 -15.289 10.365 1.00 33.00 210 ASP A N 1
ATOM 1680 C CA . ASP A 1 210 ? 8.059 -16.471 9.681 1.00 33.00 210 ASP A CA 1
ATOM 1681 C C . ASP A 1 210 ? 9.482 -16.683 10.229 1.00 33.00 210 ASP A C 1
ATOM 1683 O O . ASP A 1 210 ? 10.476 -16.241 9.654 1.00 33.00 210 ASP A O 1
ATOM 1687 N N . GLN A 1 211 ? 9.596 -17.304 11.407 1.00 27.47 211 GLN A N 1
ATOM 1688 C CA . GLN A 1 211 ? 10.768 -18.122 11.656 1.00 27.47 211 GLN A CA 1
ATOM 1689 C C . GLN A 1 211 ? 10.632 -19.307 10.701 1.00 27.47 211 GLN A C 1
ATOM 1691 O O . GLN A 1 211 ? 9.657 -20.054 10.821 1.00 27.47 211 GLN A O 1
ATOM 1696 N N . PRO A 1 212 ? 11.565 -19.511 9.756 1.00 33.06 212 PRO A N 1
ATOM 1697 C CA . PRO A 1 212 ? 11.684 -20.823 9.163 1.00 33.06 212 PRO A CA 1
ATOM 1698 C C . PRO A 1 212 ? 12.039 -21.754 10.320 1.00 33.06 212 PRO A C 1
ATOM 1700 O O . PRO A 1 212 ? 13.099 -21.616 10.933 1.00 33.06 212 PRO A O 1
ATOM 1703 N N . ASN A 1 213 ? 11.109 -22.645 10.665 1.00 27.42 213 ASN A N 1
ATOM 1704 C CA . ASN A 1 213 ? 11.414 -23.784 11.512 1.00 27.42 213 ASN A CA 1
ATOM 1705 C C . ASN A 1 213 ? 12.701 -24.409 10.980 1.00 27.42 213 ASN A C 1
ATOM 1707 O O . ASN A 1 213 ? 12.789 -24.753 9.797 1.00 27.42 213 ASN A O 1
ATOM 1711 N N . GLY A 1 214 ? 13.694 -24.493 11.866 1.00 34.59 214 GLY A N 1
ATOM 1712 C CA . GLY A 1 214 ? 14.884 -25.280 11.637 1.00 34.59 214 GLY A CA 1
ATOM 1713 C C . GLY A 1 214 ? 14.468 -26.665 11.167 1.00 34.59 214 GLY A C 1
ATOM 1714 O O . GLY A 1 214 ? 13.638 -27.326 11.791 1.00 34.59 214 GLY A O 1
ATOM 1715 N N . VAL A 1 215 ? 15.026 -27.065 10.035 1.00 30.97 215 VAL A N 1
ATOM 1716 C CA . VAL A 1 215 ? 15.154 -28.472 9.699 1.00 30.97 215 VAL A CA 1
ATOM 1717 C C . VAL A 1 215 ? 16.640 -28.753 9.713 1.00 30.97 215 VAL A C 1
ATOM 1719 O O . VAL A 1 215 ? 17.434 -28.059 9.074 1.00 30.97 215 VAL A O 1
ATOM 1722 N N . ASP A 1 216 ? 16.963 -29.719 10.555 1.00 27.31 216 ASP A N 1
ATOM 1723 C CA . ASP A 1 216 ? 18.280 -30.091 11.008 1.00 27.31 216 ASP A CA 1
ATOM 1724 C C . ASP A 1 216 ? 19.262 -30.399 9.883 1.00 27.31 216 ASP A C 1
ATOM 1726 O O . ASP A 1 216 ? 18.971 -31.048 8.876 1.00 27.31 216 ASP A O 1
ATOM 1730 N N . ILE A 1 217 ? 20.488 -29.967 10.143 1.00 31.77 217 ILE A N 1
ATOM 1731 C CA . ILE A 1 217 ? 21.689 -30.356 9.430 1.00 31.77 217 ILE A CA 1
ATOM 1732 C C . ILE A 1 217 ? 21.974 -31.811 9.821 1.00 31.77 217 ILE A C 1
ATOM 1734 O O . ILE A 1 217 ? 22.610 -32.078 10.841 1.00 31.77 217 ILE A O 1
ATOM 1738 N N . HIS A 1 218 ? 21.512 -32.776 9.029 1.00 26.95 218 HIS A N 1
ATOM 1739 C CA . HIS A 1 218 ? 22.029 -34.138 9.126 1.00 26.95 218 HIS A CA 1
ATOM 1740 C C . HIS A 1 218 ? 23.292 -34.277 8.277 1.00 26.95 218 HIS A C 1
ATOM 1742 O O . HIS A 1 218 ? 23.254 -34.522 7.075 1.00 26.95 218 HIS A O 1
ATOM 1748 N N . PHE A 1 219 ? 24.432 -34.145 8.955 1.00 33.47 219 PHE A N 1
ATOM 1749 C CA . PHE A 1 219 ? 25.667 -34.799 8.548 1.00 33.47 219 PHE A CA 1
ATOM 1750 C C . PHE A 1 219 ? 25.486 -36.316 8.648 1.00 33.47 219 PHE A C 1
ATOM 1752 O O . PHE A 1 219 ? 25.325 -36.832 9.753 1.00 33.47 219 PHE A O 1
ATOM 1759 N N . GLN A 1 220 ? 25.610 -37.035 7.533 1.00 31.20 220 GLN A N 1
ATOM 1760 C CA . GLN A 1 220 ? 26.073 -38.422 7.544 1.00 31.20 220 GLN A CA 1
ATOM 1761 C C . GLN A 1 220 ? 26.987 -38.693 6.340 1.00 31.20 220 GLN A C 1
ATOM 1763 O O . GLN A 1 220 ? 26.526 -38.698 5.207 1.00 31.20 220 GLN A O 1
ATOM 1768 N N . LYS A 1 221 ? 28.267 -38.888 6.698 1.00 36.41 221 LYS A N 1
ATOM 1769 C CA . LYS A 1 221 ? 29.423 -39.521 6.030 1.00 36.41 221 LYS A CA 1
ATOM 1770 C C . LYS A 1 221 ? 29.651 -39.324 4.533 1.00 36.41 221 LYS A C 1
ATOM 1772 O O . LYS A 1 221 ? 28.931 -39.939 3.724 1.00 36.41 221 LYS A O 1
#

Organism: Papaver somniferum (NCBI:txid3469)